Protein AF-0000000082791367 (afdb_homodimer)

Structure (mmCIF, N/CA/C/O backbone):
data_AF-0000000082791367-model_v1
#
loop_
_entity.id
_entity.type
_entity.pdbx_description
1 polymer 'BH3-interacting domain death agonist'
#
loop_
_atom_site.group_PDB
_atom_site.id
_atom_site.type_symbol
_atom_site.label_atom_id
_atom_site.label_alt_id
_atom_site.label_comp_id
_atom_site.label_asym_id
_atom_site.label_entity_id
_atom_site.label_seq_id
_atom_site.pdbx_PDB_ins_code
_atom_site.Cartn_x
_atom_site.Cartn_y
_atom_site.Cartn_z
_atom_site.occupancy
_atom_site.B_iso_or_equiv
_atom_site.auth_seq_id
_atom_site.auth_comp_id
_atom_site.auth_asym_id
_atom_site.auth_atom_id
_atom_site.pdbx_PDB_model_num
ATOM 1 N N . MET A 1 1 ? -20.156 -16.203 9.695 1 32.59 1 MET A N 1
ATOM 2 C CA . MET A 1 1 ? -19.516 -17.484 9.406 1 32.59 1 MET A CA 1
ATOM 3 C C . MET A 1 1 ? -18.672 -17.406 8.148 1 32.59 1 MET A C 1
ATOM 5 O O . MET A 1 1 ? -17.625 -18.062 8.055 1 32.59 1 MET A O 1
ATOM 9 N N . GLU A 1 2 ? -19.047 -16.625 6.973 1 45 2 GLU A N 1
ATOM 10 C CA . GLU A 1 2 ? -18.406 -16.484 5.668 1 45 2 GLU A CA 1
ATOM 11 C C . GLU A 1 2 ? -17.125 -15.664 5.77 1 45 2 GLU A C 1
ATOM 13 O O . GLU A 1 2 ? -16.125 -15.984 5.129 1 45 2 GLU A O 1
ATOM 18 N N . ALA A 1 3 ? -17.109 -14.742 6.629 1 48.09 3 ALA A N 1
ATOM 19 C CA . ALA A 1 3 ? -15.961 -13.867 6.84 1 48.09 3 ALA A CA 1
ATOM 20 C C . ALA A 1 3 ? -14.797 -14.633 7.473 1 48.09 3 ALA A C 1
ATOM 22 O O . ALA A 1 3 ? -13.633 -14.406 7.129 1 48.09 3 ALA A O 1
ATOM 23 N N . SER A 1 4 ? -15.125 -15.5 8.406 1 52.09 4 SER A N 1
ATOM 24 C CA . SER A 1 4 ? -14.125 -16.328 9.086 1 52.09 4 SER A CA 1
ATOM 25 C C . SER A 1 4 ? -13.438 -17.266 8.109 1 52.09 4 SER A C 1
ATOM 27 O O . SER A 1 4 ? -12.219 -17.453 8.172 1 52.09 4 SER A O 1
ATOM 29 N N . GLY A 1 5 ? -14.227 -17.766 7.16 1 59.09 5 GLY A N 1
ATOM 30 C CA . GLY A 1 5 ? -13.68 -18.656 6.141 1 59.09 5 GLY A CA 1
ATOM 31 C C . GLY A 1 5 ? -12.711 -17.953 5.203 1 59.09 5 GLY A C 1
ATOM 32 O O . GLY A 1 5 ? -11.664 -18.516 4.855 1 59.09 5 GLY A O 1
ATOM 33 N N . ASN A 1 6 ? -13.023 -16.781 5.004 1 73.88 6 ASN A N 1
ATOM 34 C CA . ASN A 1 6 ? -12.203 -15.992 4.09 1 73.88 6 ASN A CA 1
ATOM 35 C C . ASN A 1 6 ? -10.867 -15.617 4.723 1 73.88 6 ASN A C 1
ATOM 37 O O . ASN A 1 6 ? -9.828 -15.656 4.059 1 73.88 6 ASN A O 1
ATOM 41 N N . ALA A 1 7 ? -10.898 -15.398 6.02 1 72.81 7 ALA A N 1
ATOM 42 C CA . ALA A 1 7 ? -9.656 -15.055 6.707 1 72.81 7 ALA A CA 1
ATOM 43 C C . ALA A 1 7 ? -8.727 -16.266 6.797 1 72.81 7 ALA A C 1
ATOM 45 O O . ALA A 1 7 ? -7.512 -16.141 6.609 1 72.81 7 ALA A O 1
ATOM 46 N N . ALA A 1 8 ? -9.305 -17.406 7.066 1 75.56 8 ALA A N 1
ATOM 47 C CA . ALA A 1 8 ? -8.508 -18.625 7.141 1 75.56 8 ALA A CA 1
ATOM 48 C C . ALA A 1 8 ? -7.93 -18.984 5.777 1 75.56 8 ALA A C 1
ATOM 50 O O . ALA A 1 8 ? -6.77 -19.391 5.676 1 75.56 8 ALA A O 1
ATOM 51 N N . SER A 1 9 ? -8.742 -18.844 4.742 1 83.62 9 SER A N 1
ATOM 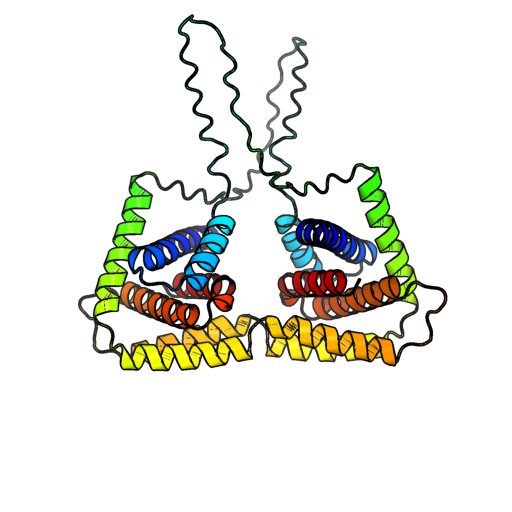52 C CA . SER A 1 9 ? -8.281 -19.109 3.383 1 83.62 9 SER A CA 1
ATOM 53 C C . SER A 1 9 ? -7.188 -18.141 2.965 1 83.62 9 SER A C 1
ATOM 55 O O . SER A 1 9 ? -6.211 -18.531 2.322 1 83.62 9 SER A O 1
ATOM 57 N N . ARG A 1 10 ? -7.34 -16.922 3.402 1 84.75 10 ARG A N 1
ATOM 58 C CA . ARG A 1 10 ? -6.34 -15.906 3.09 1 84.75 10 ARG A CA 1
ATOM 59 C C . ARG A 1 10 ? -5.004 -16.234 3.748 1 84.75 10 ARG A C 1
ATOM 61 O O . ARG A 1 10 ? -3.949 -16.109 3.123 1 84.75 10 ARG A O 1
ATOM 68 N N . GLN A 1 11 ? -5.121 -16.625 4.953 1 81.5 11 GLN A N 1
ATOM 69 C CA . GLN A 1 11 ? -3.904 -16.984 5.68 1 81.5 11 GLN A CA 1
ATOM 70 C C . GLN A 1 11 ? -3.211 -18.188 5.039 1 81.5 11 GLN A C 1
ATOM 72 O O . GLN A 1 11 ? -1.995 -18.172 4.836 1 81.5 11 GLN A O 1
ATOM 77 N N . LYS A 1 12 ? -3.977 -19.188 4.793 1 85.44 12 LYS A N 1
ATOM 78 C CA . LYS A 1 12 ? -3.422 -20.375 4.16 1 85.44 12 LYS A CA 1
ATOM 79 C C . LYS A 1 12 ? -2.783 -20.031 2.816 1 85.44 12 LYS A C 1
ATOM 81 O O . LYS A 1 12 ? -1.674 -20.484 2.52 1 85.44 12 LYS A O 1
ATOM 86 N N . ASN A 1 13 ? -3.463 -19.25 2.025 1 90.31 13 ASN A N 1
ATOM 87 C CA . ASN A 1 13 ? -2.945 -18.875 0.714 1 90.31 13 ASN A CA 1
ATOM 88 C C . ASN A 1 13 ? -1.683 -18.031 0.834 1 90.31 13 ASN A C 1
ATOM 90 O O . ASN A 1 13 ? -0.8 -18.094 -0.022 1 90.31 13 ASN A O 1
ATOM 94 N N . SER A 1 14 ? -1.571 -17.234 1.856 1 89.5 14 SER A N 1
ATOM 95 C CA . SER A 1 14 ? -0.349 -16.484 2.111 1 89.5 14 SER A CA 1
ATOM 96 C C . SER A 1 14 ? 0.841 -17.406 2.322 1 89.5 14 SER A C 1
ATOM 98 O O . SER A 1 14 ? 1.914 -17.188 1.756 1 89.5 14 SER A O 1
ATOM 100 N N . LEU A 1 15 ? 0.574 -18.438 3.076 1 87.69 15 LEU A N 1
ATOM 101 C CA . LEU A 1 15 ? 1.633 -19.391 3.365 1 87.69 15 LEU A CA 1
ATOM 102 C C . LEU A 1 15 ? 2.006 -20.188 2.117 1 87.69 15 LEU A C 1
ATOM 104 O O . LEU A 1 15 ? 3.182 -20.484 1.891 1 87.69 15 LEU A O 1
ATOM 108 N N . ILE A 1 16 ? 1.076 -20.578 1.366 1 92.62 16 ILE A N 1
ATOM 109 C CA . ILE A 1 16 ? 1.32 -21.312 0.133 1 92.62 16 ILE A CA 1
ATOM 110 C C . ILE A 1 16 ? 2.18 -20.469 -0.811 1 92.62 16 ILE A C 1
ATOM 112 O O . ILE A 1 16 ? 3.158 -20.969 -1.374 1 92.62 16 ILE A O 1
ATOM 116 N N . LEU A 1 17 ? 1.812 -19.219 -0.948 1 94.62 17 LEU A N 1
ATOM 117 C CA . LEU A 1 17 ? 2.574 -18.328 -1.825 1 94.62 17 LEU A CA 1
ATOM 118 C C . LEU A 1 17 ? 4.008 -18.172 -1.324 1 94.62 17 LEU A C 1
ATOM 120 O O . LEU A 1 17 ? 4.953 -18.234 -2.109 1 94.62 17 LEU A O 1
ATOM 124 N N . LEU A 1 18 ? 4.176 -17.969 -0.035 1 90.44 18 LEU A N 1
ATOM 125 C CA . LEU A 1 18 ? 5.516 -17.859 0.533 1 90.44 18 LEU A CA 1
ATOM 126 C C . LEU A 1 18 ? 6.328 -19.125 0.262 1 90.44 18 LEU A C 1
ATOM 128 O O . LEU A 1 18 ? 7.484 -19.047 -0.159 1 90.44 18 LEU A O 1
ATOM 132 N N . SER A 1 19 ? 5.723 -20.281 0.542 1 89.19 19 SER A N 1
ATOM 133 C CA . SER A 1 19 ? 6.391 -21.547 0.293 1 89.19 19 SER A CA 1
ATOM 134 C C . SER A 1 19 ? 6.738 -21.703 -1.184 1 89.19 19 SER A C 1
ATOM 136 O O . SER A 1 19 ? 7.797 -22.234 -1.522 1 89.19 19 SER A O 1
ATOM 138 N N . PHE A 1 20 ? 5.848 -21.297 -2.074 1 93.44 20 PHE A N 1
ATOM 139 C CA . PHE A 1 20 ? 6.066 -21.328 -3.516 1 93.44 20 PHE A CA 1
ATOM 140 C C . PHE A 1 20 ? 7.324 -20.562 -3.889 1 93.44 20 PHE A C 1
ATOM 142 O O . PHE A 1 20 ? 8.172 -21.062 -4.637 1 93.44 20 PHE A O 1
ATOM 149 N N . PHE A 1 21 ? 7.453 -19.297 -3.332 1 92.38 21 PHE A N 1
ATOM 150 C CA . PHE A 1 21 ? 8.625 -18.484 -3.578 1 92.38 21 PHE A CA 1
ATOM 151 C C . PHE A 1 21 ? 9.891 -19.156 -3.057 1 92.38 21 PHE A C 1
ATOM 153 O O . PHE A 1 21 ? 10.906 -19.219 -3.754 1 92.38 21 PHE A O 1
ATOM 160 N N . GLU A 1 22 ? 9.805 -19.688 -1.934 1 87.75 22 GLU A N 1
ATOM 161 C CA . GLU A 1 22 ? 10.969 -20.281 -1.27 1 87.75 22 GLU A CA 1
ATOM 162 C C . GLU A 1 22 ? 11.445 -21.531 -1.995 1 87.75 22 GLU A C 1
ATOM 164 O O . GLU A 1 22 ? 12.648 -21.75 -2.131 1 87.75 22 GLU A O 1
ATOM 169 N N . GLN A 1 23 ? 10.492 -22.312 -2.467 1 90.44 23 GLN A N 1
ATOM 170 C CA . GLN A 1 23 ? 10.836 -23.578 -3.09 1 90.44 23 GLN A CA 1
ATOM 171 C C . GLN A 1 23 ? 11.336 -23.375 -4.516 1 90.44 23 GLN A C 1
ATOM 173 O O . GLN A 1 23 ? 12.133 -24.188 -5.02 1 90.44 23 GLN A O 1
ATOM 178 N N . GLN A 1 24 ? 10.773 -22.422 -5.262 1 88.44 24 GLN A N 1
ATOM 179 C CA . GLN A 1 24 ? 11.227 -22.172 -6.629 1 88.44 24 GLN A CA 1
ATOM 180 C C . GLN A 1 24 ? 12.648 -21.609 -6.648 1 88.44 24 GLN A C 1
ATOM 182 O O . GLN A 1 24 ? 13.383 -21.828 -7.617 1 88.44 24 GLN A O 1
ATOM 187 N N . GLY A 1 25 ? 13.094 -21.078 -5.648 1 77 25 GLY A N 1
ATOM 188 C CA . GLY A 1 25 ? 14.453 -20.578 -5.555 1 77 25 GLY A CA 1
ATOM 189 C C . GLY A 1 25 ? 14.797 -19.594 -6.656 1 77 25 GLY A C 1
ATOM 190 O O . GLY A 1 25 ? 13.922 -18.906 -7.184 1 77 25 GLY A O 1
ATOM 191 N N . ASN A 1 26 ? 16.109 -19.359 -6.922 1 71.56 26 ASN A N 1
ATOM 192 C CA . ASN A 1 26 ? 16.734 -18.531 -7.945 1 71.56 26 ASN A CA 1
ATOM 193 C C . ASN A 1 26 ? 16.266 -17.094 -7.871 1 71.56 26 ASN A C 1
ATOM 195 O O . ASN A 1 26 ? 16.062 -16.438 -8.906 1 71.56 26 ASN A O 1
ATOM 199 N N . GLN A 1 27 ? 16.031 -16.625 -6.75 1 76.75 27 GLN A N 1
ATOM 200 C CA . GLN A 1 27 ? 15.656 -15.227 -6.59 1 76.75 27 GLN A CA 1
ATOM 201 C C . GLN A 1 27 ? 16.891 -14.336 -6.434 1 76.75 27 GLN A C 1
ATOM 203 O O . GLN A 1 27 ? 17.922 -14.781 -5.934 1 76.75 27 GLN A O 1
ATOM 208 N N . ASN A 1 28 ? 16.859 -13.266 -7.09 1 81.06 28 ASN A N 1
ATOM 209 C CA . ASN A 1 28 ? 17.953 -12.32 -6.875 1 81.06 28 ASN A CA 1
ATOM 210 C C . ASN A 1 28 ? 17.984 -11.82 -5.434 1 81.06 28 ASN A C 1
ATOM 212 O O . ASN A 1 28 ? 17.031 -12.016 -4.684 1 81.06 28 ASN A O 1
ATOM 216 N N . ASP A 1 29 ? 19.141 -11.305 -5.117 1 85.06 29 ASP A N 1
ATOM 217 C CA . ASP A 1 29 ? 19.391 -10.914 -3.732 1 85.06 29 ASP A CA 1
ATOM 218 C C . ASP A 1 29 ? 18.359 -9.898 -3.242 1 85.06 29 ASP A C 1
ATOM 220 O O . ASP A 1 29 ? 17.938 -9.961 -2.09 1 85.06 29 ASP A O 1
ATOM 224 N N . LYS A 1 30 ? 18.062 -9.086 -4.066 1 80.75 30 LYS A N 1
ATOM 225 C CA . LYS A 1 30 ? 17.125 -8.047 -3.664 1 80.75 30 LYS A CA 1
ATOM 226 C C . LYS A 1 30 ? 15.75 -8.633 -3.352 1 80.75 30 LYS A C 1
ATOM 228 O O . LYS A 1 30 ? 15.102 -8.234 -2.379 1 80.75 30 LYS A O 1
ATOM 233 N N . LEU A 1 31 ? 15.32 -9.531 -4.176 1 87.38 31 LEU A N 1
ATOM 234 C CA . LEU A 1 31 ? 14.039 -10.188 -3.924 1 87.38 31 LEU A CA 1
ATOM 235 C C . LEU A 1 31 ? 14.094 -11.016 -2.645 1 87.38 31 LEU A C 1
ATOM 237 O O . LEU A 1 31 ? 13.133 -11.047 -1.879 1 87.38 31 LEU A O 1
ATOM 241 N N . LYS A 1 32 ? 15.242 -11.625 -2.406 1 87.62 32 LYS A N 1
ATOM 242 C CA . LYS A 1 32 ? 15.422 -12.391 -1.18 1 87.62 32 LYS A CA 1
ATOM 243 C C . LYS A 1 32 ? 15.273 -11.508 0.053 1 87.62 32 LYS A C 1
ATOM 245 O O . LYS A 1 32 ? 14.672 -11.914 1.047 1 87.62 32 LYS A O 1
ATOM 250 N N . ASP A 1 33 ? 15.859 -10.336 -0.075 1 84.62 33 ASP A N 1
ATOM 251 C CA . ASP A 1 33 ? 15.758 -9.383 1.025 1 84.62 33 ASP A CA 1
ATOM 252 C C . ASP A 1 33 ? 14.305 -8.984 1.274 1 84.62 33 ASP A C 1
ATOM 254 O O . ASP A 1 33 ? 13.859 -8.922 2.422 1 84.62 33 ASP A O 1
ATOM 258 N N . GLU A 1 34 ? 13.641 -8.727 0.152 1 79.75 34 GLU A N 1
ATOM 259 C CA . GLU A 1 34 ? 12.234 -8.336 0.276 1 79.75 34 GLU A CA 1
ATOM 260 C C . GLU A 1 34 ? 11.398 -9.469 0.854 1 79.75 34 GLU A C 1
ATOM 262 O O . GLU A 1 34 ? 10.484 -9.234 1.645 1 79.75 34 GLU A O 1
ATOM 267 N N . LEU A 1 35 ? 11.711 -10.68 0.49 1 85.19 35 LEU A N 1
ATOM 268 C CA . LEU A 1 35 ? 11 -11.852 0.992 1 85.19 35 LEU A CA 1
ATOM 269 C C . LEU A 1 35 ? 11.242 -12.031 2.486 1 85.19 35 LEU A C 1
ATOM 271 O O . LEU A 1 35 ? 10.328 -12.414 3.225 1 85.19 35 LEU A O 1
ATOM 275 N N . ARG A 1 36 ? 12.453 -11.766 2.916 1 82.25 36 ARG A N 1
ATOM 276 C CA . ARG A 1 36 ? 12.773 -11.828 4.34 1 82.25 36 ARG A CA 1
ATOM 277 C C . ARG A 1 36 ? 11.961 -10.805 5.129 1 82.25 36 ARG A C 1
ATOM 279 O O . ARG A 1 36 ? 11.438 -11.117 6.199 1 82.25 36 ARG A O 1
ATOM 286 N N . GLN A 1 37 ? 11.93 -9.625 4.527 1 76.75 37 GLN A N 1
ATOM 287 C CA . GLN A 1 37 ? 11.141 -8.586 5.18 1 76.75 37 GLN A CA 1
ATOM 288 C C . GLN A 1 37 ? 9.664 -8.984 5.262 1 76.75 37 GLN A C 1
ATOM 290 O O . GLN A 1 37 ? 9.023 -8.797 6.301 1 76.75 37 GLN A O 1
ATOM 295 N N . LEU A 1 38 ? 9.172 -9.508 4.195 1 77.56 38 LEU A N 1
ATOM 296 C CA . LEU A 1 38 ? 7.789 -9.961 4.145 1 77.56 38 LEU A CA 1
ATOM 297 C C . LEU A 1 38 ? 7.543 -11.07 5.16 1 77.56 38 LEU A C 1
ATOM 299 O O . LEU A 1 38 ? 6.531 -11.055 5.867 1 77.56 38 LEU A O 1
ATOM 303 N N . ASN A 1 39 ? 8.508 -12.008 5.246 1 76.5 39 ASN A N 1
ATOM 304 C CA . ASN A 1 39 ? 8.406 -13.102 6.207 1 76.5 39 ASN A CA 1
ATOM 305 C C . ASN A 1 39 ? 8.367 -12.586 7.641 1 76.5 39 ASN A C 1
ATOM 307 O O . ASN A 1 39 ? 7.629 -13.117 8.477 1 76.5 39 ASN A O 1
ATOM 311 N N . ASN A 1 40 ? 9.102 -11.508 7.926 1 70.31 40 ASN A N 1
ATOM 312 C CA . ASN A 1 40 ? 9.125 -10.898 9.25 1 70.31 40 ASN A CA 1
ATOM 313 C C . ASN A 1 40 ? 7.793 -10.227 9.586 1 70.31 40 ASN A C 1
ATOM 315 O O . ASN A 1 40 ? 7.355 -10.25 10.734 1 70.31 40 ASN A O 1
ATOM 319 N N . GLU A 1 41 ? 7.297 -9.742 8.578 1 63.06 41 GLU A N 1
ATOM 320 C CA . GLU A 1 41 ? 6.023 -9.055 8.758 1 63.06 41 GLU A CA 1
ATOM 321 C C . GLU A 1 41 ? 4.883 -10.047 8.969 1 63.06 41 GLU A C 1
ATOM 323 O O . GLU A 1 41 ? 3.896 -9.727 9.641 1 63.06 41 GLU A O 1
ATOM 328 N N . LEU A 1 42 ? 5.008 -11.242 8.352 1 62.72 42 LEU A N 1
ATOM 329 C CA . LEU A 1 42 ? 3.951 -12.242 8.422 1 62.72 42 LEU A CA 1
ATOM 330 C C . LEU A 1 42 ? 4.09 -13.094 9.68 1 62.72 42 LEU A C 1
ATOM 332 O O . LEU A 1 42 ? 3.158 -13.805 10.062 1 62.72 42 LEU A O 1
ATOM 336 N N . LYS A 1 43 ? 5.336 -13.273 10.328 1 57.28 43 LYS A N 1
ATOM 337 C CA . LYS A 1 43 ? 5.59 -14.039 11.547 1 57.28 43 LYS A CA 1
ATOM 338 C C . LYS A 1 43 ? 4.805 -13.469 12.727 1 57.28 43 LYS A C 1
ATOM 340 O O . LYS A 1 43 ? 4.887 -12.273 13.016 1 57.28 43 LYS A O 1
ATOM 345 N N . PRO A 1 44 ? 3.697 -14.055 13.031 1 45.72 44 PRO A N 1
ATOM 346 C CA . PRO A 1 44 ? 3.162 -13.602 14.32 1 45.72 44 PRO A CA 1
ATOM 347 C C . PRO A 1 44 ? 4.25 -13.398 15.375 1 45.72 44 PRO A C 1
ATOM 349 O O . PRO A 1 44 ? 5.34 -13.961 15.258 1 45.72 44 PRO A O 1
ATOM 352 N N . PHE A 1 45 ? 3.971 -12.625 16.469 1 37.25 45 PHE A N 1
ATOM 353 C CA . PHE A 1 45 ? 4.676 -12.492 17.734 1 37.25 45 PHE A CA 1
ATOM 354 C C . PHE A 1 45 ? 5.016 -13.859 18.312 1 37.25 45 PHE A C 1
ATOM 356 O O . PHE A 1 45 ? 4.219 -14.438 19.047 1 37.25 45 PHE A O 1
ATOM 363 N N . ARG A 1 46 ? 5.383 -14.852 17.578 1 35.34 46 ARG A N 1
ATOM 364 C CA . ARG A 1 46 ? 5.734 -16.172 18.078 1 35.34 46 ARG A CA 1
ATOM 365 C C . ARG A 1 46 ? 6.664 -16.078 19.297 1 35.34 46 ARG A C 1
ATOM 367 O O . ARG A 1 46 ? 6.539 -16.844 20.25 1 35.34 46 ARG A O 1
ATOM 374 N N . ASP A 1 47 ? 7.785 -15.344 19.109 1 36.72 47 ASP A N 1
ATOM 375 C CA . ASP A 1 47 ? 8.867 -15.594 20.047 1 36.72 47 ASP A CA 1
ATOM 376 C C . ASP A 1 47 ? 8.422 -15.32 21.484 1 36.72 47 ASP A C 1
ATOM 378 O O . ASP A 1 47 ? 9.242 -15.344 22.406 1 36.72 47 ASP A O 1
ATOM 382 N N . ILE A 1 48 ? 7.207 -14.797 21.672 1 33.25 48 ILE A N 1
ATOM 383 C CA . ILE A 1 48 ? 7.125 -14.57 23.109 1 33.25 48 ILE A CA 1
ATOM 384 C C . ILE A 1 48 ? 7.039 -15.914 23.844 1 33.25 48 ILE A C 1
ATOM 386 O O . ILE A 1 48 ? 7.57 -16.062 24.938 1 33.25 48 ILE A O 1
ATOM 390 N N . ASN A 1 49 ? 6.203 -16.891 23.281 1 33.25 49 ASN A N 1
ATOM 391 C CA . ASN A 1 49 ? 5.902 -17.922 24.25 1 33.25 49 ASN A CA 1
ATOM 392 C C . ASN A 1 49 ? 7.023 -18.953 24.344 1 33.25 49 ASN A C 1
ATOM 394 O O . ASN A 1 49 ? 6.902 -19.953 25.047 1 33.25 49 ASN A O 1
ATOM 398 N N . ASP A 1 50 ? 7.844 -19.141 23.312 1 33.53 50 ASP A N 1
ATOM 399 C CA . ASP A 1 50 ? 8.672 -20.312 23.562 1 33.53 50 ASP A CA 1
ATOM 400 C C . ASP A 1 50 ? 9.531 -20.109 24.812 1 33.53 50 ASP A C 1
ATOM 402 O O . ASP A 1 50 ? 10.75 -19.953 24.703 1 33.53 50 ASP A O 1
ATOM 406 N N . TYR A 1 51 ? 9.133 -19.203 25.766 1 32.5 51 TYR A N 1
ATOM 407 C CA . TYR A 1 51 ? 9.812 -19.438 27.031 1 32.5 51 TYR A CA 1
ATOM 408 C C . TYR A 1 51 ? 9.648 -20.891 27.484 1 32.5 51 TYR A C 1
ATOM 410 O O . TYR A 1 51 ? 8.531 -21.328 27.75 1 32.5 51 TYR A O 1
ATOM 418 N N . ASP A 1 52 ? 10.25 -21.812 26.797 1 31.05 52 ASP A N 1
ATOM 419 C CA . ASP A 1 52 ? 10.469 -23.125 27.391 1 31.05 52 ASP A CA 1
ATOM 420 C C . ASP A 1 52 ? 10.789 -23.016 28.875 1 31.05 52 ASP A C 1
ATOM 422 O O . ASP A 1 52 ? 11.734 -22.328 29.266 1 31.05 52 ASP A O 1
ATOM 426 N N . SER A 1 53 ? 9.883 -23.078 29.734 1 32.34 53 SER A N 1
ATOM 427 C CA . SER A 1 53 ? 9.906 -23.344 31.156 1 32.34 53 SER A CA 1
ATOM 428 C C . SER A 1 53 ? 10.758 -24.562 31.484 1 32.34 53 SER A C 1
ATOM 430 O O . SER A 1 53 ? 10.68 -25.109 32.594 1 32.34 53 SER A O 1
ATOM 432 N N . ASP A 1 54 ? 11.695 -25.078 30.641 1 31.17 54 ASP A N 1
ATOM 433 C CA . ASP A 1 54 ? 12.406 -26.203 31.234 1 31.17 54 ASP A CA 1
ATOM 434 C C . ASP A 1 54 ? 13.125 -25.781 32.531 1 31.17 54 ASP A C 1
ATOM 436 O O . ASP A 1 54 ? 14.211 -25.203 32.469 1 31.17 54 ASP A O 1
ATOM 440 N N . ILE A 1 55 ? 12.461 -25.547 33.625 1 30.69 55 ILE A N 1
ATOM 441 C CA . ILE A 1 55 ? 12.984 -25.438 34.969 1 30.69 55 ILE A CA 1
ATOM 442 C C . ILE A 1 55 ? 13.664 -26.75 35.375 1 30.69 55 ILE A C 1
ATOM 444 O O . ILE A 1 55 ? 12.984 -27.734 35.656 1 30.69 55 ILE A O 1
ATOM 448 N N . GLN A 1 56 ? 14.562 -27.438 34.625 1 27.77 56 GLN A N 1
ATOM 449 C CA . GLN A 1 56 ? 15.266 -28.531 35.281 1 27.77 56 GLN A CA 1
ATOM 450 C C . GLN A 1 56 ? 16.047 -28.031 36.5 1 27.77 56 GLN A C 1
ATOM 452 O O . GLN A 1 56 ? 16.703 -26.984 36.4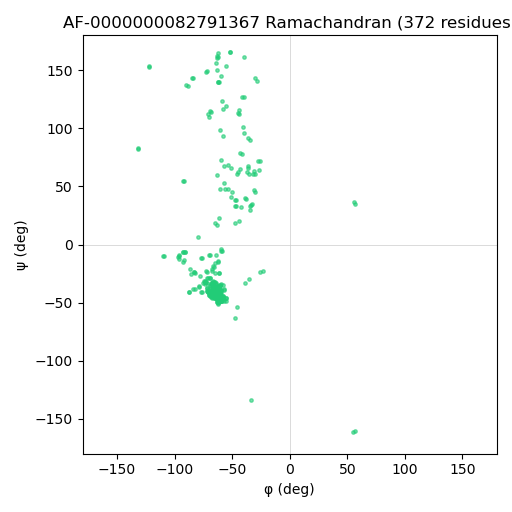38 1 27.77 56 GLN A O 1
ATOM 457 N N . THR A 1 57 ? 15.867 -28.531 37.719 1 28.64 57 THR A N 1
ATOM 458 C CA . THR A 1 57 ? 16.312 -28.359 39.094 1 28.64 57 THR A CA 1
ATOM 459 C C . THR A 1 57 ? 17.797 -28.688 39.219 1 28.64 57 THR A C 1
ATOM 461 O O . THR A 1 57 ? 18.344 -28.625 40.312 1 28.64 57 THR A O 1
ATOM 464 N N . ASP A 1 58 ? 18.406 -29.5 38.344 1 29.81 58 ASP A N 1
ATOM 465 C CA . ASP A 1 58 ? 19.641 -29.938 39 1 29.81 58 ASP A CA 1
ATOM 466 C C . ASP A 1 58 ? 20.562 -28.75 39.281 1 29.81 58 ASP A C 1
ATOM 468 O O . ASP A 1 58 ? 20.422 -27.688 38.688 1 29.81 58 ASP A O 1
ATOM 472 N N . GLY A 1 59 ? 21.703 -28.969 40.25 1 29.61 59 GLY A N 1
ATOM 473 C CA . GLY A 1 59 ? 22.641 -28.188 41.031 1 29.61 59 GLY A CA 1
ATOM 474 C C . GLY A 1 59 ? 23.562 -27.328 40.188 1 29.61 59 GLY A C 1
ATOM 475 O O . GLY A 1 59 ? 24.328 -26.531 40.719 1 29.61 59 GLY A O 1
ATOM 476 N N . HIS A 1 60 ? 24.219 -28.031 39.156 1 30.08 60 HIS A N 1
ATOM 477 C CA . HIS A 1 60 ? 25.5 -27.422 38.906 1 30.08 60 HIS A CA 1
ATOM 478 C C . HIS A 1 60 ? 25.344 -25.984 38.406 1 30.08 60 HIS A C 1
ATOM 480 O O . HIS A 1 60 ? 24.359 -25.656 37.75 1 30.08 60 HIS A O 1
ATOM 486 N N . PRO A 1 61 ? 26.438 -25.141 38.781 1 29.59 61 PRO A N 1
ATOM 487 C CA . PRO A 1 61 ? 26.453 -23.688 38.625 1 29.59 61 PRO A CA 1
ATOM 488 C C . PRO A 1 61 ? 26.25 -23.219 37.188 1 29.59 61 PRO A C 1
ATOM 490 O O . PRO A 1 61 ? 26.812 -23.812 36.281 1 29.59 61 PRO A O 1
ATOM 493 N N . CYS A 1 62 ? 24.984 -22.953 36.875 1 26.55 62 CYS A N 1
ATOM 494 C CA . CYS A 1 62 ? 24.422 -22.5 35.625 1 26.55 62 CYS A CA 1
ATOM 495 C C . CYS A 1 62 ? 25.281 -21.391 35 1 26.55 62 CYS A C 1
ATOM 497 O O . CYS A 1 62 ? 25.328 -20.281 35.531 1 26.55 62 CYS A O 1
ATOM 499 N N . SER A 1 63 ? 26.531 -21.922 34.656 1 26.12 63 SER A N 1
ATOM 500 C CA . SER A 1 63 ? 27.375 -20.891 34.062 1 26.12 63 SER A CA 1
ATOM 501 C C . SER A 1 63 ? 26.609 -20.062 33.062 1 26.12 63 SER A C 1
ATOM 503 O O . SER A 1 63 ? 25.766 -20.578 32.312 1 26.12 63 SER A O 1
ATOM 505 N N . THR A 1 64 ? 26.5 -18.859 33.406 1 24.62 64 THR A N 1
ATOM 506 C CA . THR A 1 64 ? 25.891 -17.672 32.781 1 24.62 64 THR A CA 1
ATOM 507 C C . THR A 1 64 ? 26.406 -17.453 31.375 1 24.62 64 THR A C 1
ATOM 509 O O . THR A 1 64 ? 27.547 -17.047 31.172 1 24.62 64 THR A O 1
ATOM 512 N N . SER A 1 65 ? 26.391 -18.609 30.594 1 24.55 65 SER A N 1
ATOM 513 C CA . SER A 1 65 ? 26.906 -18.359 29.234 1 24.55 65 SER A CA 1
ATOM 514 C C . SER A 1 65 ? 26.422 -17.031 28.703 1 24.55 65 SER A C 1
ATOM 516 O O . SER A 1 65 ? 25.297 -16.594 28.984 1 24.55 65 SER A O 1
ATOM 518 N N . ASN A 1 66 ? 27.406 -16.328 28.297 1 21.39 66 ASN A N 1
ATOM 519 C CA . ASN A 1 66 ? 27.516 -15.039 27.625 1 21.39 66 ASN A CA 1
ATOM 520 C C . ASN A 1 66 ? 26.609 -14.969 26.391 1 21.39 66 ASN A C 1
ATOM 522 O O . ASN A 1 66 ? 26.953 -15.492 25.328 1 21.39 66 ASN A O 1
ATOM 526 N N . ARG A 1 67 ? 25.375 -15.43 26.562 1 25.22 67 ARG A N 1
ATOM 527 C CA . ARG A 1 67 ? 24.375 -15.18 25.547 1 25.22 67 ARG A CA 1
ATOM 528 C C . ARG A 1 67 ? 24.547 -13.789 24.922 1 25.22 67 ARG A C 1
ATOM 530 O O . ARG A 1 67 ? 24.266 -12.781 25.578 1 25.22 67 ARG A O 1
ATOM 537 N N . LEU A 1 68 ? 25.641 -13.672 24.25 1 23.53 68 LEU A N 1
ATOM 538 C CA . LEU A 1 68 ? 25.797 -12.453 23.469 1 23.53 68 LEU A CA 1
ATOM 539 C C . LEU A 1 68 ? 24.5 -12.102 22.734 1 23.53 68 LEU A C 1
ATOM 541 O O . LEU A 1 68 ? 24 -12.891 21.938 1 23.53 68 LEU A O 1
ATOM 545 N N . TYR A 1 69 ? 23.625 -11.539 23.5 1 24.28 69 TYR A N 1
ATOM 546 C CA . TYR A 1 69 ? 22.406 -10.805 23.141 1 24.28 69 TYR A CA 1
ATOM 547 C C . TYR A 1 69 ? 22.641 -9.945 21.906 1 24.28 69 TYR A C 1
ATOM 549 O O . TYR A 1 69 ? 23.219 -8.859 22 1 24.28 69 TYR A O 1
ATOM 557 N N . THR A 1 70 ? 23.344 -10.453 20.969 1 25.19 70 THR A N 1
ATOM 558 C CA . THR A 1 70 ? 23.281 -9.469 19.891 1 25.19 70 THR A CA 1
ATOM 559 C C . THR A 1 70 ? 21.859 -8.969 19.672 1 25.19 70 THR A C 1
ATOM 561 O O . THR A 1 70 ? 21.016 -9.711 19.172 1 25.19 70 THR A O 1
ATOM 564 N N . GLY A 1 71 ? 21.281 -8.383 20.656 1 27.09 71 GLY A N 1
ATOM 565 C CA . GLY A 1 71 ? 20.094 -7.582 20.859 1 27.09 71 GLY A CA 1
ATOM 566 C C . GLY A 1 71 ? 19.75 -6.695 19.672 1 27.09 71 GLY A C 1
ATOM 567 O O . GLY A 1 71 ? 20.297 -5.598 19.547 1 27.09 71 GLY A O 1
ATOM 568 N N . GLU A 1 72 ? 20 -7.121 18.531 1 27.12 72 GLU A N 1
ATOM 569 C CA . GLU A 1 72 ? 19.484 -6.141 17.578 1 27.12 72 GLU A CA 1
ATOM 570 C C . GLU A 1 72 ? 18.141 -5.57 18.031 1 27.12 72 GLU A C 1
ATOM 572 O O . GLU A 1 72 ? 17.25 -6.32 18.406 1 27.12 72 GLU A O 1
ATOM 577 N N . LEU A 1 73 ? 18.172 -4.43 18.672 1 26.31 73 LEU A N 1
ATOM 578 C CA . LEU A 1 73 ? 17.172 -3.465 19.109 1 26.31 73 LEU A CA 1
ATOM 579 C C . LEU A 1 73 ? 15.969 -3.453 18.172 1 26.31 73 LEU A C 1
ATOM 581 O O . LEU A 1 73 ? 16.062 -2.936 17.047 1 26.31 73 LEU A O 1
ATOM 585 N N . GLU A 1 74 ? 15.5 -4.527 17.812 1 29.14 74 GLU A N 1
ATOM 586 C CA . GLU A 1 74 ? 14.117 -4.379 17.375 1 29.14 74 GLU A CA 1
ATOM 587 C C . GLU A 1 74 ? 13.375 -3.338 18.203 1 29.14 74 GLU A C 1
ATOM 589 O O . GLU A 1 74 ? 13.07 -3.578 19.375 1 29.14 74 GLU A O 1
ATOM 594 N N . HIS A 1 75 ? 13.891 -2.125 18.141 1 28.94 75 HIS A N 1
ATOM 595 C CA . HIS A 1 75 ? 13.219 -0.973 18.734 1 28.94 75 HIS A CA 1
ATOM 596 C C . HIS A 1 75 ? 11.703 -1.138 18.719 1 28.94 75 HIS A C 1
ATOM 598 O O . HIS A 1 75 ? 11.094 -1.113 17.641 1 28.94 75 HIS A O 1
ATOM 604 N N . HIS A 1 76 ? 11.203 -2.07 19.312 1 31.47 76 HIS A N 1
ATOM 605 C CA . HIS A 1 76 ? 9.844 -1.948 19.812 1 31.47 76 HIS A CA 1
ATOM 606 C C . HIS A 1 76 ? 9.492 -0.495 20.109 1 31.47 76 HIS A C 1
ATOM 608 O O . HIS A 1 76 ? 9.984 0.075 21.094 1 31.47 76 HIS A O 1
ATOM 614 N N . ILE A 1 77 ? 9.32 0.296 19.141 1 29.91 77 ILE A N 1
ATOM 615 C CA . ILE A 1 77 ? 8.805 1.63 19.438 1 29.91 77 ILE A CA 1
ATOM 616 C C . ILE A 1 77 ? 7.617 1.528 20.391 1 29.91 77 ILE A C 1
ATOM 618 O O . ILE A 1 77 ? 6.504 1.199 19.969 1 29.91 77 ILE A O 1
ATOM 622 N N . GLU A 1 78 ? 7.484 0.714 21.25 1 35.09 78 GLU A N 1
ATOM 623 C CA . GLU A 1 78 ? 6.637 1.059 22.391 1 35.09 78 GLU A CA 1
ATOM 624 C C . GLU A 1 78 ? 6.691 2.555 22.688 1 35.09 78 GLU A C 1
ATOM 626 O O . GLU A 1 78 ? 7.672 3.049 23.25 1 35.09 78 GLU A O 1
ATOM 631 N N . PHE A 1 79 ? 6.305 3.381 21.797 1 34.09 79 PHE A N 1
ATOM 632 C CA . PHE A 1 79 ? 6.23 4.75 22.297 1 34.09 79 PHE A CA 1
ATOM 633 C C . PHE A 1 79 ? 5.523 4.793 23.641 1 34.09 79 PHE A C 1
ATOM 635 O O . PHE A 1 79 ? 4.293 4.777 23.703 1 34.09 79 PHE A O 1
ATOM 642 N N . ARG A 1 80 ? 5.645 3.977 24.484 1 40.34 80 ARG A N 1
ATOM 643 C CA . ARG A 1 80 ? 5.375 4.227 25.891 1 40.34 80 ARG A CA 1
ATOM 644 C C . ARG A 1 80 ? 5.754 5.652 26.281 1 40.34 80 ARG A C 1
ATOM 646 O O . ARG A 1 80 ? 6.82 5.883 26.844 1 40.34 80 ARG A O 1
ATOM 653 N N . GLY A 1 81 ? 5.555 6.473 25.266 1 47 81 GLY A N 1
ATOM 654 C CA . GLY A 1 81 ? 5.898 7.711 25.953 1 47 81 GLY A CA 1
ATOM 655 C C . GLY A 1 81 ? 5.281 7.816 27.328 1 47 81 GLY A C 1
ATOM 656 O O . GLY A 1 81 ? 4.176 7.32 27.562 1 47 81 GLY A O 1
ATOM 657 N N . ASN A 1 82 ? 6 7.809 28.375 1 60.25 82 ASN A N 1
ATOM 658 C CA . ASN A 1 82 ? 5.504 8.227 29.672 1 60.25 82 ASN A CA 1
ATOM 659 C C . ASN A 1 82 ? 4.418 9.297 29.547 1 60.25 82 ASN A C 1
ATOM 661 O O . ASN A 1 82 ? 4.234 9.875 28.469 1 60.25 82 ASN A O 1
ATOM 665 N N . ASP A 1 83 ? 3.436 9.172 30.469 1 69.81 83 ASP A N 1
ATOM 666 C CA . ASP A 1 83 ? 2.396 10.188 30.547 1 69.81 83 ASP A CA 1
ATOM 667 C C . ASP A 1 83 ? 2.896 11.531 30.016 1 69.81 83 ASP A C 1
ATOM 669 O O . ASP A 1 83 ? 2.152 12.258 29.359 1 69.81 83 ASP A O 1
ATOM 673 N N . HIS A 1 84 ? 4.16 11.641 30.062 1 72.94 84 HIS A N 1
ATOM 674 C CA . HIS A 1 84 ? 4.734 12.914 29.641 1 72.94 84 HIS A CA 1
ATOM 675 C C . HIS A 1 84 ? 4.867 12.977 28.125 1 72.94 84 HIS A C 1
ATOM 677 O O . HIS A 1 84 ? 4.562 14 27.5 1 72.94 84 HIS A O 1
ATOM 683 N N . GLU A 1 85 ? 5.242 11.844 27.516 1 76.44 85 GLU A N 1
ATOM 684 C CA . GLU A 1 85 ? 5.414 11.836 26.062 1 76.44 85 GLU A CA 1
ATOM 685 C C . GLU A 1 85 ? 4.07 11.938 25.344 1 76.44 85 GLU A C 1
ATOM 687 O O . GLU A 1 85 ? 3.947 12.625 24.328 1 76.44 85 GLU A O 1
ATOM 692 N N . ASN A 1 86 ? 3.148 11.258 25.922 1 77.88 86 ASN A N 1
ATOM 693 C CA . ASN A 1 86 ? 1.802 11.32 25.359 1 77.88 86 ASN A CA 1
ATOM 694 C C . ASN A 1 86 ? 1.234 12.734 25.438 1 77.88 86 ASN A C 1
ATOM 696 O O . ASN A 1 86 ? 0.556 13.18 24.5 1 77.88 86 ASN A O 1
ATOM 700 N N . GLU A 1 87 ? 1.53 13.375 26.547 1 85.69 87 GLU A N 1
ATOM 701 C CA . GLU A 1 87 ? 1.069 14.75 26.688 1 85.69 87 GLU A CA 1
ATOM 702 C C . GLU A 1 87 ? 1.765 15.68 25.703 1 85.69 87 GLU A C 1
ATOM 704 O O . GLU A 1 87 ? 1.146 16.609 25.172 1 85.69 87 GLU A O 1
ATOM 709 N N . GLN A 1 88 ? 2.988 15.398 25.469 1 88.06 88 GLN A N 1
ATOM 710 C CA . GLN A 1 88 ? 3.725 16.188 24.5 1 88.06 88 GLN A CA 1
ATOM 711 C C . GLN A 1 88 ? 3.145 16.031 23.094 1 88.06 88 GLN A C 1
ATOM 713 O O . GLN A 1 88 ? 2.986 17 22.359 1 88.06 88 GLN A O 1
ATOM 718 N N . VAL A 1 89 ? 2.859 14.805 22.781 1 89.25 89 VAL A N 1
ATOM 719 C CA . VAL A 1 89 ? 2.283 14.508 21.469 1 89.25 89 VAL A CA 1
ATOM 720 C C . VAL A 1 89 ? 0.948 15.234 21.312 1 89.25 89 VAL A C 1
ATOM 722 O O . VAL A 1 89 ? 0.687 15.852 20.281 1 89.25 89 VAL A O 1
ATOM 725 N N . ARG A 1 90 ? 0.12 15.188 22.312 1 90.19 90 ARG A N 1
ATOM 726 C CA . ARG A 1 90 ? -1.183 15.844 22.28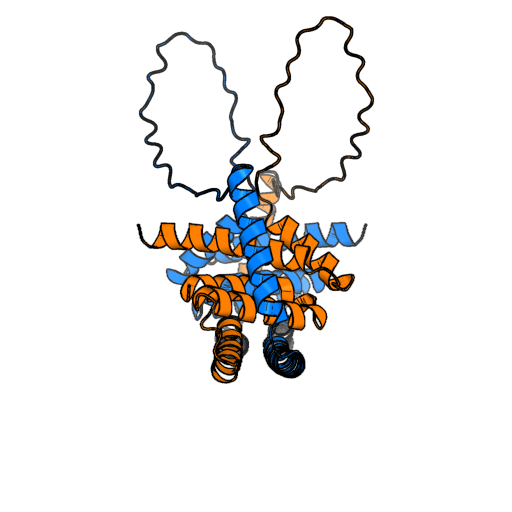1 1 90.19 90 ARG A CA 1
ATOM 727 C C . ARG A 1 90 ? -1.029 17.359 22.156 1 90.19 90 ARG A C 1
ATOM 729 O O . ARG A 1 90 ? -1.817 18 21.469 1 90.19 90 ARG A O 1
ATOM 736 N N . GLN A 1 91 ? -0.034 17.891 22.766 1 91.44 91 GLN A N 1
ATOM 737 C CA . GLN A 1 91 ? 0.208 19.328 22.703 1 91.44 91 GLN A CA 1
ATOM 738 C C . GLN A 1 91 ? 0.662 19.734 21.297 1 91.44 91 GLN A C 1
ATOM 740 O O . GLN A 1 91 ? 0.213 20.766 20.781 1 91.44 91 GLN A O 1
ATOM 745 N N . ILE A 1 92 ? 1.548 18.938 20.75 1 92.38 92 ILE A N 1
ATOM 746 C CA . ILE A 1 92 ? 2.021 19.25 19.406 1 92.38 92 ILE A CA 1
ATOM 747 C C . ILE A 1 92 ? 0.851 19.203 18.422 1 92.38 92 ILE A C 1
ATOM 749 O O . ILE A 1 92 ? 0.683 20.109 17.609 1 92.38 92 ILE A O 1
ATOM 753 N N . ALA A 1 93 ? 0.042 18.188 18.578 1 93.69 93 ALA A N 1
ATOM 754 C CA . ALA A 1 93 ? -1.126 18.062 17.703 1 93.69 93 ALA A CA 1
ATOM 755 C C . ALA A 1 93 ? -2.043 19.281 17.859 1 93.69 93 ALA A C 1
ATOM 757 O O . ALA A 1 93 ? -2.555 19.797 16.859 1 93.69 93 ALA A O 1
ATOM 758 N N . ALA A 1 94 ? -2.271 19.734 19.078 1 93.81 94 ALA A N 1
ATOM 759 C CA . ALA A 1 94 ? -3.109 20.906 19.328 1 93.81 94 ALA A CA 1
ATOM 760 C C . ALA A 1 94 ? -2.529 22.156 18.672 1 93.81 94 ALA A C 1
ATOM 762 O O . ALA A 1 94 ? -3.268 22.969 18.125 1 93.81 94 ALA A O 1
ATOM 763 N N . GLU A 1 95 ? -1.232 22.266 18.734 1 92.69 95 GLU A N 1
ATOM 764 C CA . GLU A 1 95 ? -0.565 23.391 18.094 1 92.69 95 GLU A CA 1
ATOM 765 C C . GLU A 1 95 ? -0.735 23.359 16.578 1 92.69 95 GLU A C 1
ATOM 767 O O . GLU A 1 95 ? -0.969 24.391 15.953 1 92.69 95 GLU A O 1
ATOM 772 N N . LEU A 1 96 ? -0.611 22.172 16.062 1 93.38 96 LEU A N 1
ATOM 773 C CA . LEU A 1 96 ? -0.787 22.031 14.625 1 93.38 96 LEU A CA 1
ATOM 774 C C . LEU A 1 96 ? -2.211 22.375 14.211 1 93.38 96 LEU A C 1
ATOM 776 O O . LEU A 1 96 ? -2.424 22.984 13.156 1 93.38 96 LEU A O 1
ATOM 780 N N . ILE A 1 97 ? -3.172 22.031 14.992 1 94.81 97 ILE A N 1
ATOM 781 C CA . ILE A 1 97 ? -4.566 22.344 14.719 1 94.81 97 ILE A CA 1
ATOM 782 C C . ILE A 1 97 ? -4.773 23.859 14.75 1 94.81 97 ILE A C 1
ATOM 784 O O . ILE A 1 97 ? -5.496 24.406 13.914 1 94.81 97 ILE A O 1
ATOM 788 N N . ASP A 1 98 ? -4.078 24.531 15.672 1 93.25 98 ASP A N 1
ATOM 789 C CA . ASP A 1 98 ? -4.148 25.984 15.75 1 93.25 98 ASP A CA 1
ATOM 790 C C . ASP A 1 98 ? -3.623 26.625 14.477 1 93.25 98 ASP A C 1
ATOM 792 O O . ASP A 1 98 ? -4.199 27.609 13.977 1 93.25 98 ASP A O 1
ATOM 796 N N . ILE A 1 99 ? -2.555 26.141 14 1 91.94 99 ILE A N 1
ATOM 797 C CA . ILE A 1 99 ? -1.981 26.641 12.75 1 91.94 99 ILE A CA 1
ATOM 798 C C . ILE A 1 99 ? -2.939 26.344 11.594 1 91.94 99 ILE A C 1
ATOM 800 O O . ILE A 1 99 ? -3.225 27.234 10.781 1 91.94 99 ILE A O 1
ATOM 804 N N . ALA A 1 100 ? -3.469 25.094 11.523 1 92.56 100 ALA A N 1
ATOM 805 C CA . ALA A 1 100 ? -4.344 24.656 10.438 1 92.56 100 ALA A CA 1
ATOM 806 C C . ALA A 1 100 ? -5.598 25.516 10.352 1 92.56 100 ALA A C 1
ATOM 808 O O . ALA A 1 100 ? -6.137 25.734 9.266 1 92.56 100 ALA A O 1
ATOM 809 N N . ASP A 1 101 ? -6.078 25.969 11.461 1 92.56 101 ASP A N 1
ATOM 810 C CA . ASP A 1 101 ? -7.285 26.781 11.531 1 92.56 101 ASP A CA 1
ATOM 811 C C . ASP A 1 101 ? -7.102 28.094 10.773 1 92.56 101 ASP A C 1
ATOM 813 O O . ASP A 1 101 ? -8.078 28.781 10.453 1 92.56 101 ASP A O 1
ATOM 817 N N . ARG A 1 102 ? -5.883 28.406 10.469 1 90.69 102 ARG A N 1
ATOM 818 C CA . ARG A 1 102 ? -5.598 29.688 9.805 1 90.69 102 ARG A CA 1
ATOM 819 C C . ARG A 1 102 ? -5.508 29.5 8.289 1 90.69 102 ARG A C 1
ATOM 821 O O . ARG A 1 102 ? -5.402 30.484 7.551 1 90.69 102 ARG A O 1
ATOM 828 N N . PHE A 1 103 ? -5.512 28.266 7.867 1 90.44 103 PHE A N 1
ATOM 829 C CA . PHE A 1 103 ? -5.398 28.016 6.434 1 90.44 103 PHE A CA 1
ATOM 830 C C . PHE A 1 103 ? -6.684 28.391 5.711 1 90.44 103 PHE A C 1
ATOM 832 O O . PHE A 1 103 ? -7.766 28.375 6.301 1 90.44 103 PHE A O 1
ATOM 839 N N . ASP A 1 104 ? -6.594 28.844 4.426 1 91.12 104 ASP A N 1
ATOM 840 C CA . ASP A 1 104 ? -7.734 29.094 3.551 1 91.12 104 ASP A CA 1
ATOM 841 C C . ASP A 1 104 ? -8.43 27.797 3.16 1 91.12 104 ASP A C 1
ATOM 843 O O . ASP A 1 104 ? -7.898 27.016 2.361 1 91.12 104 ASP A O 1
ATOM 847 N N . ASN A 1 105 ? -9.633 27.609 3.588 1 91.12 105 ASN A N 1
ATOM 848 C CA . ASN A 1 105 ? -10.359 26.344 3.412 1 91.12 105 ASN A CA 1
ATOM 849 C C . ASN A 1 105 ? -10.68 26.094 1.944 1 91.12 105 ASN A C 1
ATOM 851 O O . ASN A 1 105 ? -10.758 24.938 1.514 1 91.12 105 ASN A O 1
ATOM 855 N N . LEU A 1 106 ? -10.93 27.156 1.203 1 89.75 106 LEU A N 1
ATOM 856 C CA . LEU A 1 106 ? -11.242 26.984 -0.212 1 89.75 106 LEU A CA 1
ATOM 857 C C . LEU A 1 106 ? -10.055 26.406 -0.968 1 89.75 106 LEU A C 1
ATOM 859 O O . LEU A 1 106 ? -10.211 25.484 -1.781 1 89.75 106 LEU A O 1
ATOM 863 N N . VAL A 1 107 ? -8.93 26.953 -0.616 1 90.38 107 VAL A N 1
ATOM 864 C CA . VAL A 1 107 ? -7.707 26.5 -1.27 1 90.38 107 VAL A CA 1
ATOM 865 C C . VAL A 1 107 ? -7.391 25.062 -0.841 1 90.38 107 VAL A C 1
ATOM 867 O O . VAL A 1 107 ? -7.02 24.234 -1.668 1 90.38 107 VAL A O 1
ATOM 870 N N . LEU A 1 108 ? -7.52 24.719 0.435 1 91.31 108 LEU A N 1
ATOM 871 C CA . LEU A 1 108 ? -7.27 23.375 0.948 1 91.31 108 LEU A CA 1
ATOM 872 C C . LEU A 1 108 ? -8.195 22.359 0.291 1 91.31 108 LEU A C 1
ATOM 874 O O . LEU A 1 108 ? -7.766 21.266 -0.06 1 91.31 108 LEU A O 1
ATOM 878 N N . THR A 1 109 ? -9.508 22.703 0.128 1 90.5 109 THR A N 1
ATOM 879 C CA . THR A 1 109 ? -10.492 21.812 -0.47 1 90.5 109 THR A CA 1
ATOM 880 C C . THR A 1 109 ? -10.109 21.469 -1.91 1 90.5 109 THR A C 1
ATOM 882 O O . THR A 1 109 ? -10.172 20.312 -2.32 1 90.5 109 THR A O 1
ATOM 885 N N . ARG A 1 110 ? -9.633 22.438 -2.65 1 88.81 110 ARG A N 1
ATOM 886 C CA . ARG A 1 110 ? -9.227 22.234 -4.035 1 88.81 110 ARG A CA 1
ATOM 887 C C . ARG A 1 110 ? -7.992 21.328 -4.109 1 88.81 110 ARG A C 1
ATOM 889 O O . ARG A 1 110 ? -7.934 20.422 -4.934 1 88.81 110 ARG A O 1
ATOM 896 N N . SER A 1 111 ? -7.051 21.688 -3.227 1 91.25 111 SER A N 1
ATOM 897 C CA . SER A 1 111 ? -5.836 20.891 -3.201 1 91.25 111 SER A CA 1
ATOM 898 C C . SER A 1 111 ? -6.137 19.438 -2.807 1 91.25 111 SER A C 1
ATOM 900 O O . SER A 1 111 ? -5.582 18.5 -3.387 1 91.25 111 SER A O 1
ATOM 902 N N . ALA A 1 112 ? -7.004 19.219 -1.818 1 91.5 112 ALA A N 1
ATOM 903 C CA . ALA A 1 112 ? -7.402 17.875 -1.388 1 91.5 112 ALA A CA 1
ATOM 904 C C . ALA A 1 112 ? -8.086 17.125 -2.52 1 91.5 112 ALA A C 1
ATOM 906 O O . ALA A 1 112 ? -7.863 15.922 -2.697 1 91.5 112 ALA A O 1
ATOM 907 N N . GLU A 1 113 ? -8.906 17.812 -3.291 1 88.25 113 GLU A N 1
ATOM 908 C CA . GLU A 1 113 ? -9.586 17.203 -4.426 1 88.25 113 GLU A CA 1
ATOM 909 C C . GLU A 1 113 ? -8.586 16.75 -5.488 1 88.25 113 GLU A C 1
ATOM 911 O O . GLU A 1 113 ? -8.711 15.656 -6.043 1 88.25 113 GLU A O 1
ATOM 916 N N . ASN A 1 114 ? -7.699 17.672 -5.719 1 87.5 114 ASN A N 1
ATOM 917 C CA . ASN A 1 114 ? -6.652 17.328 -6.684 1 87.5 114 ASN A CA 1
ATOM 918 C C . ASN A 1 114 ? -5.852 16.109 -6.242 1 87.5 114 ASN A C 1
ATOM 920 O O . ASN A 1 114 ? -5.637 15.188 -7.023 1 87.5 114 ASN A O 1
ATOM 924 N N . LEU A 1 115 ? -5.438 16.109 -5.039 1 89.31 115 LEU A N 1
ATOM 925 C CA . LEU A 1 115 ? -4.672 14.984 -4.496 1 89.31 115 LEU A CA 1
ATOM 926 C C . LEU A 1 115 ? -5.504 13.711 -4.504 1 89.31 115 LEU A C 1
ATOM 928 O O . LEU A 1 115 ? -5.016 12.648 -4.902 1 89.31 115 LEU A O 1
ATOM 932 N N . ASN A 1 116 ? -6.758 13.828 -4.074 1 86.25 116 ASN A N 1
ATOM 933 C CA . ASN A 1 116 ? -7.664 12.68 -4.066 1 86.25 116 ASN A CA 1
ATOM 934 C C . ASN A 1 116 ? -7.77 12.039 -5.445 1 86.25 116 ASN A C 1
ATOM 936 O O . ASN A 1 116 ? -7.691 10.812 -5.57 1 86.25 116 ASN A O 1
ATOM 940 N N . ARG A 1 117 ? -7.938 12.859 -6.398 1 81.44 117 ARG A N 1
ATOM 941 C CA . ARG A 1 117 ? -8.062 12.375 -7.77 1 81.44 117 ARG A CA 1
ATOM 942 C C . ARG A 1 117 ? -6.809 11.633 -8.203 1 81.44 117 ARG A C 1
ATOM 944 O O . ARG A 1 117 ? -6.895 10.562 -8.82 1 81.44 117 ARG A O 1
ATOM 951 N N . ARG A 1 118 ? -5.695 12.172 -7.891 1 79.31 118 ARG A N 1
ATOM 952 C CA . ARG A 1 118 ? -4.426 11.555 -8.273 1 79.31 118 ARG A CA 1
ATOM 953 C C . ARG A 1 118 ? -4.211 10.242 -7.535 1 79.31 118 ARG A C 1
ATOM 955 O O . ARG A 1 118 ? -3.752 9.258 -8.125 1 79.31 118 ARG A O 1
ATOM 962 N N . LEU A 1 119 ? -4.551 10.258 -6.258 1 80.38 119 LEU A N 1
ATOM 963 C CA . LEU A 1 119 ? -4.371 9.047 -5.461 1 80.38 119 LEU A CA 1
ATOM 964 C C . LEU A 1 119 ? -5.336 7.953 -5.91 1 80.38 119 LEU A C 1
ATOM 966 O O . LEU A 1 119 ? -4.973 6.777 -5.961 1 80.38 119 LEU A O 1
ATOM 970 N N . GLN A 1 120 ? -6.539 8.344 -6.113 1 73.25 120 GLN A N 1
ATOM 971 C CA . GLN A 1 120 ? -7.543 7.383 -6.555 1 73.25 120 GLN A CA 1
ATOM 972 C C . GLN A 1 120 ? -7.156 6.766 -7.898 1 73.25 120 GLN A C 1
ATOM 974 O O . GLN A 1 120 ? -7.434 5.59 -8.148 1 73.25 120 GLN A O 1
ATOM 979 N N . SER A 1 121 ? -6.699 7.652 -8.68 1 69.56 121 SER A N 1
ATOM 980 C CA . SER A 1 121 ? -6.285 7.156 -9.984 1 69.56 121 SER A CA 1
ATOM 981 C C . SER A 1 121 ? -5.109 6.191 -9.867 1 69.56 121 SER A C 1
ATOM 983 O O . SER A 1 121 ? -4.957 5.281 -10.68 1 69.56 121 SER A O 1
ATOM 985 N N . HIS A 1 122 ? -4.246 6.441 -8.898 1 59.84 122 HIS A N 1
ATOM 986 C CA . HIS A 1 122 ? -3.053 5.629 -8.68 1 59.84 122 HIS A CA 1
ATOM 987 C C . HIS A 1 122 ? -3.287 4.586 -7.594 1 59.84 122 HIS A C 1
ATOM 989 O O . HIS A 1 122 ? -2.436 3.725 -7.359 1 59.84 122 HIS A O 1
ATOM 995 N N . GLY A 1 123 ? -4.383 4.699 -6.895 1 54.75 123 GLY A N 1
ATOM 996 C CA . GLY A 1 123 ? -4.645 3.857 -5.738 1 54.75 123 GLY A CA 1
ATOM 997 C C . GLY A 1 123 ? -4.73 2.383 -6.082 1 54.75 123 GLY A C 1
ATOM 998 O O . GLY A 1 123 ? -4.871 2.018 -7.25 1 54.75 123 GLY A O 1
ATOM 999 N N . GLY A 1 124 ? -4.125 1.507 -5.152 1 53.72 124 GLY A N 1
ATOM 1000 C CA . GLY A 1 124 ? -3.904 0.075 -5.027 1 53.72 124 GLY A CA 1
ATOM 1001 C C . GLY A 1 124 ? -5.043 -0.756 -5.586 1 53.72 124 GLY A C 1
ATOM 1002 O O . GLY A 1 124 ? -4.836 -1.887 -6.031 1 53.72 124 GLY A O 1
ATOM 1003 N N . LYS A 1 125 ? -6.324 -0.188 -5.535 1 55.81 125 LYS A N 1
ATOM 1004 C CA . LYS A 1 125 ? -7.379 -1.066 -6.027 1 55.81 125 LYS A CA 1
ATOM 1005 C C . LYS A 1 125 ? -7.133 -1.459 -7.48 1 55.81 125 LYS A C 1
ATOM 1007 O O . LYS A 1 125 ? -7.531 -2.543 -7.914 1 55.81 125 LYS A O 1
ATOM 1012 N N . GLU A 1 126 ? -6.098 -0.822 -7.988 1 72.44 126 GLU A N 1
ATOM 1013 C CA . GLU A 1 126 ? -5.898 -1.06 -9.414 1 72.44 126 GLU A CA 1
ATOM 1014 C C . GLU A 1 126 ? -4.945 -2.229 -9.656 1 72.44 126 GLU A C 1
ATOM 1016 O O . GLU A 1 126 ? -5.043 -2.916 -10.672 1 72.44 126 GLU A O 1
ATOM 1021 N N . TRP A 1 127 ? -4.266 -2.598 -8.531 1 80.12 127 TRP A N 1
ATOM 1022 C CA . TRP A 1 127 ? -3.33 -3.697 -8.734 1 80.12 127 TRP A CA 1
ATOM 1023 C C . TRP A 1 127 ? -4.07 -5.016 -8.938 1 80.12 127 TRP A C 1
ATOM 1025 O O . TRP A 1 127 ? -3.693 -5.82 -9.797 1 80.12 127 TRP A O 1
ATOM 1035 N N . GLY A 1 128 ? -5.121 -5.145 -8.148 1 85.31 128 GLY A N 1
ATOM 1036 C CA . GLY A 1 128 ? -5.93 -6.344 -8.305 1 85.31 128 GLY A CA 1
ATOM 1037 C C . GLY A 1 128 ? -6.535 -6.48 -9.688 1 85.31 128 GLY A C 1
ATOM 1038 O O . GLY A 1 128 ? -6.594 -7.582 -10.242 1 85.31 128 GLY A O 1
ATOM 1039 N N . ALA A 1 129 ? -6.934 -5.336 -10.148 1 85.44 129 ALA A N 1
ATOM 1040 C CA . ALA A 1 129 ? -7.531 -5.344 -11.484 1 85.44 129 ALA A CA 1
ATOM 1041 C C . ALA A 1 129 ? -6.488 -5.668 -12.547 1 85.44 129 ALA A C 1
ATOM 1043 O O . ALA A 1 129 ? -6.758 -6.449 -13.469 1 85.44 129 ALA A O 1
ATOM 1044 N N . TYR A 1 130 ? -5.281 -5.07 -12.367 1 86.44 130 TYR A N 1
ATOM 1045 C CA . TYR A 1 130 ? -4.211 -5.34 -13.32 1 86.44 130 TYR A CA 1
ATOM 1046 C C . TYR A 1 130 ? -3.789 -6.801 -13.266 1 86.44 130 TYR A C 1
ATOM 1048 O O . TYR A 1 130 ? -3.629 -7.449 -14.305 1 86.44 130 TYR A O 1
ATOM 1056 N N . LEU A 1 131 ? -3.658 -7.344 -12.086 1 92.12 131 LEU A N 1
ATOM 1057 C CA . LEU A 1 131 ? -3.285 -8.742 -11.914 1 92.12 131 LEU A CA 1
ATOM 1058 C C . LEU A 1 131 ? -4.348 -9.664 -12.508 1 92.12 131 LEU A C 1
ATOM 1060 O O . LEU A 1 131 ? -4.027 -10.594 -13.25 1 92.12 131 LEU A O 1
ATOM 1064 N N . SER A 1 132 ? -5.574 -9.312 -12.188 1 91.31 132 SER A N 1
ATOM 1065 C CA . SER A 1 132 ? -6.691 -10.109 -12.688 1 91.31 132 SER A CA 1
ATOM 1066 C C . SER A 1 132 ? -6.711 -10.133 -14.211 1 91.31 132 SER A C 1
ATOM 1068 O O . SER A 1 132 ? -6.859 -11.195 -14.82 1 91.31 132 SER A O 1
ATOM 1070 N N . GLU A 1 133 ? -6.551 -9.039 -14.773 1 90.12 133 GLU A N 1
ATOM 1071 C CA . GLU A 1 133 ? -6.566 -8.938 -16.234 1 90.12 133 GLU A CA 1
ATOM 1072 C C . GLU A 1 133 ? -5.449 -9.773 -16.859 1 90.12 133 GLU A C 1
ATOM 1074 O O . GLU A 1 133 ? -5.684 -10.516 -17.812 1 90.12 133 GLU A O 1
ATOM 1079 N N . GLU A 1 134 ? -4.25 -9.633 -16.312 1 91.94 134 GLU A N 1
ATOM 1080 C CA . GLU A 1 134 ? -3.104 -10.344 -16.875 1 91.94 134 GLU A CA 1
ATOM 1081 C C . GLU A 1 134 ? -3.244 -11.852 -16.688 1 91.94 134 GLU A C 1
ATOM 1083 O O . GLU A 1 134 ? -2.945 -12.625 -17.594 1 91.94 134 GLU A O 1
ATOM 1088 N N . VAL A 1 135 ? -3.779 -12.328 -15.531 1 93.38 135 VAL A N 1
ATOM 1089 C CA . VAL A 1 135 ? -3.947 -13.75 -15.266 1 93.38 135 VAL A CA 1
ATOM 1090 C C . VAL A 1 135 ? -5.031 -14.328 -16.172 1 93.38 135 VAL A C 1
ATOM 1092 O O . VAL A 1 135 ? -4.871 -15.414 -16.734 1 93.38 135 VAL A O 1
ATOM 1095 N N . LYS A 1 136 ? -6.098 -13.625 -16.359 1 90.38 136 LYS A N 1
ATOM 1096 C CA . LYS A 1 136 ? -7.184 -14.086 -17.219 1 90.38 136 LYS A CA 1
ATOM 1097 C C . LYS A 1 136 ? -6.73 -14.164 -18.672 1 90.38 136 LYS A C 1
ATOM 1099 O O . LYS A 1 136 ? -7.102 -15.102 -19.391 1 90.38 136 LYS A O 1
ATOM 1104 N N . ARG A 1 137 ? -5.922 -13.188 -19.016 1 88.88 137 ARG A N 1
ATOM 1105 C CA . ARG A 1 137 ? -5.363 -13.219 -20.359 1 88.88 137 ARG A CA 1
ATOM 1106 C C . ARG A 1 137 ? -4.504 -14.461 -20.562 1 88.88 137 ARG A C 1
ATOM 1108 O O . ARG A 1 137 ? -4.609 -15.133 -21.594 1 88.88 137 ARG A O 1
ATOM 1115 N N . LEU A 1 138 ? -3.664 -14.789 -19.594 1 90.31 138 LEU A N 1
ATOM 1116 C CA . LEU A 1 138 ? -2.791 -15.953 -19.672 1 90.31 138 LEU A CA 1
ATOM 1117 C C . LEU A 1 138 ? -3.607 -17.234 -19.672 1 90.31 138 LEU A C 1
ATOM 1119 O O . LEU A 1 138 ? -3.301 -18.172 -20.422 1 90.31 138 LEU A O 1
AT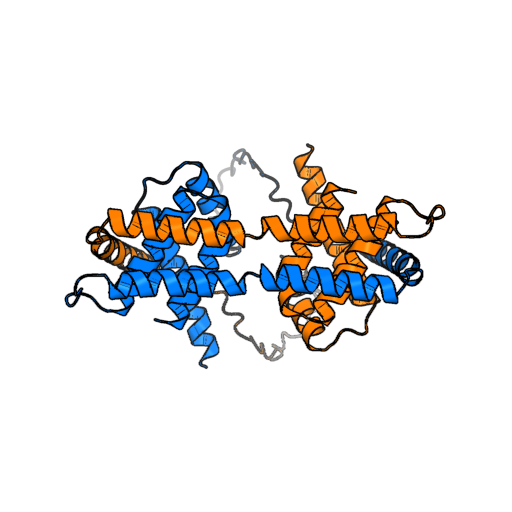OM 1123 N N . LEU A 1 139 ? -4.648 -17.234 -18.859 1 89.88 139 LEU A N 1
ATOM 1124 C CA . LEU A 1 139 ? -5.488 -18.422 -18.734 1 89.88 139 LEU A CA 1
ATOM 1125 C C . LEU A 1 139 ? -6.184 -18.719 -20.062 1 89.88 139 LEU A C 1
ATOM 1127 O O . LEU A 1 139 ? -6.324 -19.875 -20.453 1 89.88 139 LEU A O 1
ATOM 1131 N N . HIS A 1 140 ? -6.582 -17.734 -20.719 1 86.81 140 HIS A N 1
ATOM 1132 C CA . HIS A 1 140 ? -7.301 -17.891 -21.969 1 86.81 140 HIS A CA 1
ATOM 1133 C C . HIS A 1 140 ? -6.367 -18.359 -23.078 1 86.81 140 HIS A C 1
ATOM 1135 O O . HIS A 1 140 ? -6.801 -19.047 -24.016 1 86.81 140 HIS A O 1
ATOM 1141 N N . GLY A 1 141 ? -5.062 -17.984 -22.953 1 81 141 GLY A N 1
ATOM 1142 C CA . GLY A 1 141 ? -4.105 -18.344 -23.984 1 81 141 GLY A CA 1
ATOM 1143 C C . GLY A 1 141 ? -3.393 -19.656 -23.703 1 81 141 GLY A C 1
ATOM 1144 O O . GLY A 1 141 ? -2.607 -20.125 -24.531 1 81 141 GLY A O 1
ATOM 1145 N N . MET A 1 142 ? -3.676 -20.188 -22.469 1 78.19 142 MET A N 1
ATOM 1146 C CA . MET A 1 142 ? -2.93 -21.375 -22.062 1 78.19 142 MET A CA 1
ATOM 1147 C C . MET A 1 142 ? -3.58 -22.641 -22.609 1 78.19 142 MET A C 1
ATOM 1149 O O . MET A 1 142 ? -4.797 -22.688 -22.812 1 78.19 142 MET A O 1
ATOM 1153 N N . PRO A 1 143 ? -2.719 -23.609 -23 1 77 143 PRO A N 1
ATOM 1154 C CA . PRO A 1 143 ? -3.291 -24.906 -23.344 1 77 143 PRO A CA 1
ATOM 1155 C C . PRO A 1 143 ? -4.211 -25.453 -22.266 1 77 143 PRO A C 1
ATOM 1157 O O . PRO A 1 143 ? -4.281 -24.891 -21.156 1 77 143 PRO A O 1
ATOM 1160 N N . ASP A 1 144 ? -4.961 -26.438 -22.641 1 77.06 144 ASP A N 1
ATOM 1161 C CA . ASP A 1 144 ? -5.883 -27.062 -21.703 1 77.06 144 ASP A CA 1
ATOM 1162 C C . ASP A 1 144 ? -5.129 -27.859 -20.641 1 77.06 144 ASP A C 1
ATOM 1164 O O . ASP A 1 144 ? -4.312 -28.719 -20.984 1 77.06 144 ASP A O 1
ATOM 1168 N N . PHE A 1 145 ? -5.129 -27.375 -19.391 1 77.5 145 PHE A N 1
ATOM 1169 C CA . PHE A 1 145 ? -4.535 -28.062 -18.25 1 77.5 145 PHE A CA 1
ATOM 1170 C C . PHE A 1 145 ? -5.57 -28.938 -17.547 1 77.5 145 PHE A C 1
ATOM 1172 O O . PHE A 1 145 ? -5.75 -28.844 -16.328 1 77.5 145 PHE A O 1
ATOM 1179 N N . HIS A 1 146 ? -6.207 -29.828 -18.312 1 80.94 146 HIS A N 1
ATOM 1180 C CA . HIS A 1 146 ? -7.324 -30.625 -17.828 1 80.94 146 HIS A CA 1
ATOM 1181 C C . HIS A 1 146 ? -6.871 -31.594 -16.734 1 80.94 146 HIS A C 1
ATOM 1183 O O . HIS A 1 146 ? -7.688 -32.062 -15.938 1 80.94 146 HIS A O 1
ATOM 1189 N N . GLN A 1 147 ? -5.578 -31.891 -16.625 1 84.5 147 GLN A N 1
ATOM 1190 C CA . GLN A 1 147 ? -5.047 -32.844 -15.648 1 84.5 147 GLN A CA 1
ATOM 1191 C C . GLN A 1 147 ? -4.996 -32.188 -14.258 1 84.5 147 GLN A C 1
ATOM 1193 O O . GLN A 1 147 ? -4.859 -32.906 -13.258 1 84.5 147 GLN A O 1
ATOM 1198 N N . TYR A 1 148 ? -5.211 -30.828 -14.297 1 86.88 148 TYR A N 1
ATOM 1199 C CA . TYR A 1 148 ? -5.121 -30.125 -13.023 1 86.88 148 TYR A CA 1
ATOM 1200 C C . TYR A 1 148 ? -6.414 -29.375 -12.711 1 86.88 148 TYR A C 1
ATOM 1202 O O . TYR A 1 148 ? -7.152 -29 -13.625 1 86.88 148 TYR A O 1
ATOM 1210 N N . SER A 1 149 ? -6.617 -29.203 -11.359 1 88.12 149 SER A N 1
ATOM 1211 C CA . SER A 1 149 ? -7.73 -28.344 -10.961 1 88.12 149 SER A CA 1
ATOM 1212 C C . SER A 1 149 ? -7.539 -26.922 -11.469 1 88.12 149 SER A C 1
ATOM 1214 O O . SER A 1 149 ? -6.426 -26.391 -11.461 1 88.12 149 SER A O 1
ATOM 1216 N N . GLN A 1 150 ? -8.648 -26.391 -11.906 1 85.5 150 GLN A N 1
ATOM 1217 C CA . GLN A 1 150 ? -8.594 -25.047 -12.438 1 85.5 150 GLN A CA 1
ATOM 1218 C C . GLN A 1 150 ? -8.109 -24.047 -11.383 1 85.5 150 GLN A C 1
ATOM 1220 O O . GLN A 1 150 ? -7.395 -23.094 -11.695 1 85.5 150 GLN A O 1
ATOM 1225 N N . ASP A 1 151 ? -8.5 -24.312 -10.172 1 89.69 151 ASP A N 1
ATOM 1226 C CA . ASP A 1 151 ? -8.086 -23.438 -9.07 1 89.69 151 ASP A CA 1
ATOM 1227 C C . ASP A 1 151 ? -6.57 -23.469 -8.891 1 89.69 151 ASP A C 1
ATOM 1229 O O . ASP A 1 151 ? -5.953 -22.438 -8.625 1 89.69 151 ASP A O 1
ATOM 1233 N N . PHE A 1 152 ? -6.008 -24.703 -9.062 1 92 152 PHE A N 1
ATOM 1234 C CA . PHE A 1 152 ? -4.562 -24.844 -8.898 1 92 152 PHE A CA 1
ATOM 1235 C C . PHE A 1 152 ? -3.826 -24.188 -10.07 1 92 152 PHE A C 1
ATOM 1237 O O . PHE A 1 152 ? -2.762 -23.594 -9.883 1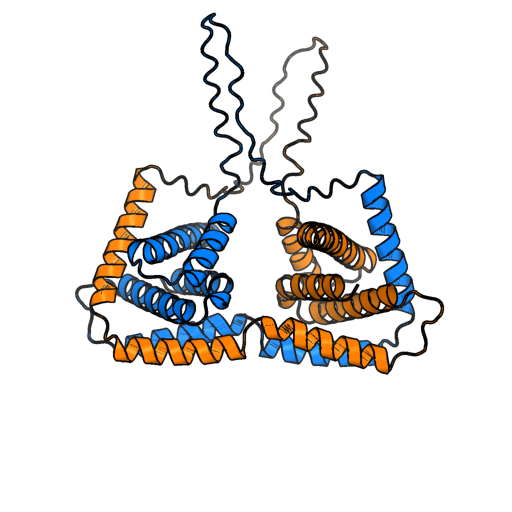 92 152 PHE A O 1
ATOM 1244 N N . VAL A 1 153 ? -4.387 -24.328 -11.219 1 92.06 153 VAL A N 1
ATOM 1245 C CA . VAL A 1 153 ? -3.764 -23.703 -12.383 1 92.06 153 VAL A CA 1
ATOM 1246 C C . VAL A 1 153 ? -3.76 -22.188 -12.211 1 92.06 153 VAL A C 1
ATOM 1248 O O . VAL A 1 153 ? -2.744 -21.531 -12.461 1 92.06 153 VAL A O 1
ATOM 1251 N N . LEU A 1 154 ? -4.938 -21.625 -11.773 1 93.69 154 LEU A N 1
ATOM 1252 C CA . LEU A 1 154 ? -5.066 -20.188 -11.523 1 93.69 154 LEU A CA 1
ATOM 1253 C C . LEU A 1 154 ? -4.047 -19.734 -10.492 1 93.69 154 LEU A C 1
ATOM 1255 O O . LEU A 1 154 ? -3.375 -18.719 -10.688 1 93.69 154 LEU A O 1
ATOM 1259 N N . MET A 1 155 ? -3.891 -20.453 -9.453 1 95 155 MET A N 1
ATOM 1260 C CA . MET A 1 155 ? -2.957 -20.109 -8.391 1 95 155 MET A CA 1
ATOM 1261 C C . MET A 1 155 ? -1.517 -20.172 -8.883 1 95 155 MET A C 1
ATOM 1263 O O . MET A 1 155 ? -0.73 -19.25 -8.648 1 95 155 MET A O 1
ATOM 1267 N N . ALA A 1 156 ? -1.211 -21.234 -9.586 1 94.56 156 ALA A N 1
ATOM 1268 C CA . ALA A 1 156 ? 0.14 -21.406 -10.117 1 94.56 156 ALA A CA 1
ATOM 1269 C C . ALA A 1 156 ? 0.495 -20.266 -11.078 1 94.56 156 ALA A C 1
ATOM 1271 O O . ALA A 1 156 ? 1.597 -19.719 -11.016 1 94.56 156 ALA A O 1
ATOM 1272 N N . LEU A 1 157 ? -0.466 -19.938 -11.953 1 93.88 157 LEU A N 1
ATOM 1273 C CA . LEU A 1 157 ? -0.256 -18.859 -12.914 1 93.88 157 LEU A CA 1
ATOM 1274 C C . LEU A 1 157 ? -0.055 -17.531 -12.195 1 93.88 157 LEU A C 1
ATOM 1276 O O . LEU A 1 157 ? 0.872 -16.781 -12.516 1 93.88 157 LEU A O 1
ATOM 1280 N N . THR A 1 158 ? -0.906 -17.25 -11.25 1 96.19 158 THR A N 1
ATOM 1281 C CA . THR A 1 158 ? -0.827 -16.016 -10.469 1 96.19 158 THR A CA 1
ATOM 1282 C C . THR A 1 158 ? 0.512 -15.922 -9.742 1 96.19 158 THR A C 1
ATOM 1284 O O . THR A 1 158 ? 1.193 -14.898 -9.812 1 96.19 158 THR A O 1
ATOM 1287 N N . PHE A 1 159 ? 0.922 -16.953 -9.078 1 95.94 159 PHE A N 1
ATOM 1288 C CA . PHE A 1 159 ? 2.139 -16.969 -8.273 1 95.94 159 PHE A CA 1
ATOM 1289 C C . PHE A 1 159 ? 3.373 -16.828 -9.156 1 95.94 159 PHE A C 1
ATOM 1291 O O . PHE A 1 159 ? 4.301 -16.094 -8.828 1 95.94 159 PHE A O 1
ATOM 1298 N N . THR A 1 160 ? 3.385 -17.5 -10.281 1 94.75 160 THR A N 1
ATOM 1299 C CA . THR A 1 160 ? 4.488 -17.406 -11.234 1 94.75 160 THR A CA 1
ATOM 1300 C C . THR A 1 160 ? 4.625 -15.984 -11.766 1 94.75 160 THR A C 1
ATOM 1302 O O . THR A 1 160 ? 5.73 -15.438 -11.836 1 94.75 160 THR A O 1
ATOM 1305 N N . LEU A 1 161 ? 3.465 -15.453 -12.125 1 94.81 161 LEU A N 1
ATOM 1306 C CA . LEU A 1 161 ? 3.459 -14.094 -12.656 1 94.81 161 LEU A CA 1
ATOM 1307 C C . LEU A 1 161 ? 3.998 -13.109 -11.625 1 94.81 161 LEU A C 1
ATOM 1309 O O . LEU A 1 161 ? 4.84 -12.266 -11.945 1 94.81 161 LEU A O 1
ATOM 1313 N N . VAL A 1 162 ? 3.545 -13.18 -10.453 1 94.88 162 VAL A N 1
ATOM 1314 C CA . VAL A 1 162 ? 3.967 -12.297 -9.375 1 94.88 162 VAL A CA 1
ATOM 1315 C C . VAL A 1 162 ? 5.465 -12.461 -9.125 1 94.88 162 VAL A C 1
ATOM 1317 O O . VAL A 1 162 ? 6.188 -11.477 -8.984 1 94.88 162 VAL A O 1
ATOM 1320 N N . LYS A 1 163 ? 5.891 -13.703 -9.078 1 93.5 163 LYS A N 1
ATOM 1321 C CA . LYS A 1 163 ? 7.316 -13.945 -8.883 1 93.5 163 LYS A CA 1
ATOM 1322 C C . LYS A 1 163 ? 8.148 -13.273 -9.969 1 93.5 163 LYS A C 1
ATOM 1324 O O . LYS A 1 163 ? 9.156 -12.625 -9.672 1 93.5 163 LYS A O 1
ATOM 1329 N N . LYS A 1 164 ? 7.758 -13.422 -11.195 1 90.44 164 LYS A N 1
ATOM 1330 C CA . LYS A 1 164 ? 8.5 -12.852 -12.312 1 90.44 164 LYS A CA 1
ATOM 1331 C C . LYS A 1 164 ? 8.523 -11.328 -12.234 1 90.44 164 LYS A C 1
ATOM 1333 O O . LYS A 1 164 ? 9.547 -10.703 -12.508 1 90.44 164 LYS A O 1
ATOM 1338 N N . VAL A 1 165 ? 7.449 -10.758 -11.859 1 90.88 165 VAL A N 1
ATOM 1339 C CA . VAL A 1 165 ? 7.395 -9.312 -11.688 1 90.88 165 VAL A CA 1
ATOM 1340 C C . VAL A 1 165 ? 8.375 -8.883 -10.602 1 90.88 165 VAL A C 1
ATOM 1342 O O . VAL A 1 165 ? 9.156 -7.949 -10.797 1 90.88 165 VAL A O 1
ATOM 1345 N N . CYS A 1 166 ? 8.367 -9.578 -9.469 1 90 166 CYS A N 1
ATOM 1346 C CA . CYS A 1 166 ? 9.156 -9.188 -8.305 1 90 166 CYS A CA 1
ATOM 1347 C C . CYS A 1 166 ? 10.641 -9.453 -8.547 1 90 166 CYS A C 1
ATOM 1349 O O . CYS A 1 166 ? 11.5 -8.828 -7.918 1 90 166 CYS A O 1
ATOM 1351 N N . GLU A 1 167 ? 10.906 -10.32 -9.422 1 89.25 167 GLU A N 1
ATOM 1352 C CA . GLU A 1 167 ? 12.297 -10.531 -9.805 1 89.25 167 GLU A CA 1
ATOM 1353 C C . GLU A 1 167 ? 12.859 -9.312 -10.523 1 89.25 167 GLU A C 1
ATOM 1355 O O . GLU A 1 167 ? 14.039 -8.984 -10.375 1 89.25 167 GLU A O 1
ATOM 1360 N N . HIS A 1 168 ? 12.016 -8.688 -11.195 1 83.62 168 HIS A N 1
ATOM 1361 C CA . HIS A 1 168 ? 12.422 -7.496 -11.93 1 83.62 168 HIS A CA 1
ATOM 1362 C C . HIS A 1 168 ? 12.32 -6.25 -11.055 1 83.62 168 HIS A C 1
ATOM 1364 O O . HIS A 1 168 ? 13.188 -5.371 -11.125 1 83.62 168 HIS A O 1
ATOM 1370 N N . THR A 1 169 ? 11.328 -6.211 -10.336 1 85.38 169 THR A N 1
ATOM 1371 C CA . THR A 1 169 ? 11.086 -5.074 -9.453 1 85.38 169 THR A CA 1
ATOM 1372 C C . THR A 1 169 ? 10.734 -5.547 -8.047 1 85.38 169 THR A C 1
ATOM 1374 O O . THR A 1 169 ? 9.57 -5.477 -7.633 1 85.38 169 THR A O 1
ATOM 1377 N N . PRO A 1 170 ? 11.758 -5.867 -7.23 1 84.38 170 PRO A N 1
ATOM 1378 C CA . PRO A 1 170 ? 11.555 -6.457 -5.902 1 84.38 170 PRO A CA 1
ATOM 1379 C C . PRO A 1 170 ? 10.766 -5.547 -4.969 1 84.38 170 PRO A C 1
ATOM 1381 O O . PRO A 1 170 ? 10.047 -6.027 -4.082 1 84.38 170 PRO A O 1
ATOM 1384 N N . SER A 1 171 ? 10.812 -4.215 -5.254 1 77.19 171 SER A N 1
ATOM 1385 C CA . SER A 1 171 ? 10.172 -3.252 -4.367 1 77.19 171 SER A CA 1
ATOM 1386 C C . SER A 1 171 ? 8.656 -3.361 -4.441 1 77.19 171 SER A C 1
ATOM 1388 O O . SER A 1 171 ? 7.949 -2.834 -3.578 1 77.19 171 SER A O 1
ATOM 1390 N N . LEU A 1 172 ? 8.109 -4.164 -5.406 1 81.69 172 LEU A N 1
ATOM 1391 C CA . LEU A 1 172 ? 6.668 -4.32 -5.555 1 81.69 172 LEU A CA 1
ATOM 1392 C C . LEU A 1 172 ? 6.164 -5.5 -4.73 1 81.69 172 LEU A C 1
ATOM 1394 O O . LEU A 1 172 ? 4.953 -5.684 -4.578 1 81.69 172 LEU A O 1
ATOM 1398 N N . LEU A 1 173 ? 7.066 -6.293 -4.109 1 87 173 LEU A N 1
ATOM 1399 C CA . LEU A 1 173 ? 6.715 -7.574 -3.512 1 87 173 LEU A CA 1
ATOM 1400 C C . LEU A 1 173 ? 5.684 -7.395 -2.4 1 87 173 LEU A C 1
ATOM 1402 O O . LEU A 1 173 ? 4.676 -8.102 -2.363 1 87 173 LEU A O 1
ATOM 1406 N N . GLN A 1 174 ? 5.887 -6.414 -1.557 1 79.44 174 GLN A N 1
ATOM 1407 C CA . GLN A 1 174 ? 5.039 -6.27 -0.377 1 79.44 174 GLN A CA 1
ATOM 1408 C C . GLN A 1 174 ? 3.582 -6.055 -0.771 1 79.44 174 GLN A C 1
ATOM 1410 O O . GLN A 1 174 ? 2.689 -6.742 -0.273 1 79.44 174 GLN A O 1
ATOM 1415 N N . ARG A 1 175 ? 3.432 -5.199 -1.624 1 78.62 175 ARG A N 1
ATOM 1416 C CA . ARG A 1 175 ? 2.07 -4.875 -2.037 1 78.62 175 ARG A CA 1
ATOM 1417 C C . ARG A 1 175 ? 1.511 -5.949 -2.965 1 78.62 175 ARG A C 1
ATOM 1419 O O . ARG A 1 175 ? 0.349 -6.34 -2.838 1 78.62 175 ARG A O 1
ATOM 1426 N N . LEU A 1 176 ? 2.311 -6.441 -3.859 1 87.75 176 LEU A N 1
ATOM 1427 C CA . LEU A 1 176 ? 1.849 -7.41 -4.848 1 87.75 176 LEU A CA 1
ATOM 1428 C C . LEU A 1 176 ? 1.526 -8.75 -4.188 1 87.75 176 LEU A C 1
ATOM 1430 O O . LEU A 1 176 ? 0.62 -9.461 -4.625 1 87.75 176 LEU A O 1
ATOM 1434 N N . PHE A 1 177 ? 2.217 -9.031 -3.086 1 90.75 177 PHE A N 1
ATOM 1435 C CA . PHE A 1 177 ? 1.955 -10.25 -2.326 1 90.75 177 PHE A CA 1
ATOM 1436 C C . PHE A 1 177 ? 0.526 -10.258 -1.797 1 90.75 177 PHE A C 1
ATOM 1438 O O . PHE A 1 177 ? -0.22 -11.211 -2.031 1 90.75 177 PHE A O 1
ATOM 1445 N N . SER A 1 178 ? 0.136 -9.133 -1.173 1 86 178 SER A N 1
ATOM 1446 C CA . SER A 1 178 ? -1.214 -9.047 -0.625 1 86 178 SER A CA 1
ATOM 1447 C C . SER A 1 178 ? -2.262 -9.07 -1.731 1 86 178 SER A C 1
ATOM 1449 O O . SER A 1 178 ? -3.312 -9.703 -1.586 1 86 178 SER A O 1
ATOM 1451 N N . THR A 1 179 ? -1.964 -8.453 -2.801 1 87.56 179 THR A N 1
ATOM 1452 C CA . THR A 1 179 ? -2.877 -8.398 -3.938 1 87.56 179 THR A CA 1
ATOM 1453 C C . THR A 1 179 ? -3.109 -9.797 -4.512 1 87.56 179 THR A C 1
ATOM 1455 O O . THR A 1 179 ? -4.246 -10.172 -4.789 1 87.56 179 THR A O 1
ATOM 1458 N N . ALA A 1 180 ? -2.021 -10.547 -4.656 1 93.12 180 ALA A N 1
ATOM 1459 C CA . ALA A 1 180 ? -2.109 -11.898 -5.199 1 93.12 180 ALA A CA 1
ATOM 1460 C C . ALA A 1 180 ? -2.902 -12.812 -4.27 1 93.12 180 ALA A C 1
ATOM 1462 O O . ALA A 1 180 ? -3.752 -13.586 -4.723 1 93.12 180 ALA A O 1
ATOM 1463 N N . VAL A 1 181 ? -2.637 -12.68 -2.959 1 92.06 181 VAL A N 1
ATOM 1464 C CA . VAL A 1 181 ? -3.328 -13.5 -1.971 1 92.06 181 VAL A CA 1
ATOM 1465 C C . VAL A 1 181 ? -4.82 -13.18 -1.984 1 92.06 181 VAL A C 1
ATOM 1467 O O . VAL A 1 181 ? -5.656 -14.086 -1.98 1 92.06 181 VAL A O 1
ATOM 1470 N N . ASP A 1 182 ? -5.117 -11.938 -2.066 1 86.56 182 ASP A N 1
ATOM 1471 C CA . ASP A 1 182 ? -6.516 -11.531 -2.135 1 86.56 182 ASP A CA 1
ATOM 1472 C C . ASP A 1 182 ? -7.184 -12.07 -3.396 1 86.56 182 ASP A C 1
ATOM 1474 O O . ASP A 1 182 ? -8.312 -12.562 -3.346 1 86.56 182 ASP A O 1
ATOM 1478 N N . PHE A 1 183 ? -6.484 -11.961 -4.438 1 91.62 183 PHE A N 1
ATOM 1479 C CA . PHE A 1 183 ? -7.012 -12.391 -5.727 1 91.62 183 PHE A CA 1
ATOM 1480 C C . PHE A 1 183 ? -7.328 -13.875 -5.715 1 91.62 183 PHE A C 1
ATOM 1482 O O . PHE A 1 183 ? -8.445 -14.281 -6.047 1 91.62 183 PHE A O 1
ATOM 1489 N N . VAL A 1 184 ? -6.41 -14.688 -5.23 1 93.56 184 VAL A N 1
ATOM 1490 C CA . VAL A 1 184 ? -6.605 -16.141 -5.273 1 93.56 184 VAL A CA 1
ATOM 1491 C C . VAL A 1 184 ? -7.645 -16.547 -4.234 1 93.56 184 VAL A C 1
ATOM 1493 O O . VAL A 1 184 ? -8.375 -17.516 -4.43 1 93.56 184 VAL A O 1
ATOM 1496 N N . THR A 1 185 ? -7.703 -15.828 -3.129 1 90.38 185 THR A N 1
ATOM 1497 C CA . THR A 1 185 ? -8.672 -16.141 -2.086 1 90.38 185 THR A CA 1
ATOM 1498 C C . THR A 1 185 ? -10.094 -15.875 -2.574 1 90.38 185 THR A C 1
ATOM 1500 O O . THR A 1 185 ? -11.016 -16.625 -2.24 1 90.38 185 THR A O 1
ATOM 1503 N N . THR A 1 186 ? -10.18 -14.883 -3.412 1 88.25 186 THR A N 1
ATOM 1504 C CA . THR A 1 186 ? -11.508 -14.5 -3.898 1 88.25 186 THR A CA 1
ATOM 1505 C C . THR A 1 186 ? -11.93 -15.391 -5.066 1 88.25 186 THR A C 1
ATOM 1507 O O . THR A 1 186 ? -13.125 -15.555 -5.324 1 88.25 186 THR A O 1
ATOM 1510 N N . HIS A 1 187 ? -10.984 -15.977 -5.762 1 82.69 187 HIS A N 1
ATOM 1511 C CA . HIS A 1 187 ? -11.297 -16.703 -6.984 1 82.69 187 HIS A CA 1
ATOM 1512 C C . HIS A 1 187 ? -11.125 -18.203 -6.789 1 82.69 187 HIS A C 1
ATOM 1514 O O . HIS A 1 187 ? -11.461 -19 -7.676 1 82.69 187 HIS A O 1
ATOM 1520 N N . SER A 1 188 ? -10.539 -18.531 -5.648 1 72.62 188 SER A N 1
ATOM 1521 C CA . SER A 1 188 ? -10.422 -19.969 -5.383 1 72.62 188 SER A CA 1
ATOM 1522 C C . SER A 1 188 ? -11.508 -20.438 -4.426 1 72.62 188 SER A C 1
ATOM 1524 O O . SER A 1 188 ? -12.016 -19.656 -3.613 1 72.62 188 SER A O 1
ATOM 1526 N N . MET B 1 1 ? 23.734 5.168 13.227 1 31.25 1 MET B N 1
ATOM 1527 C CA . MET B 1 1 ? 23.188 6.133 14.18 1 31.25 1 MET B CA 1
ATOM 1528 C C . MET B 1 1 ? 22.047 6.93 13.555 1 31.25 1 MET B C 1
ATOM 1530 O O . MET B 1 1 ? 21.125 7.359 14.25 1 31.25 1 MET B O 1
ATOM 1534 N N . GLU B 1 2 ? 22.031 7.336 12.125 1 44.66 2 GLU B N 1
ATOM 1535 C CA . GLU B 1 2 ? 21.094 8.156 11.367 1 44.66 2 GLU B CA 1
ATOM 1536 C C . GLU B 1 2 ? 19.781 7.402 11.117 1 44.66 2 GLU B C 1
ATOM 1538 O O . GLU B 1 2 ? 18.703 7.984 11.195 1 44.66 2 GLU B O 1
ATOM 1543 N N . ALA B 1 3 ? 19.859 6.156 10.977 1 47.56 3 ALA B N 1
ATOM 1544 C CA . ALA B 1 3 ? 18.703 5.301 10.719 1 47.56 3 ALA B CA 1
ATOM 1545 C C . ALA B 1 3 ? 17.812 5.195 11.953 1 47.56 3 ALA B C 1
ATOM 1547 O O . ALA B 1 3 ? 16.594 5.184 11.844 1 47.56 3 ALA B O 1
ATOM 1548 N N . SER B 1 4 ? 18.453 5.082 13.109 1 51.78 4 SER B N 1
ATOM 1549 C CA . SER B 1 4 ? 17.734 5 14.383 1 51.78 4 SER B CA 1
ATOM 1550 C C . SER B 1 4 ? 16.938 6.273 14.656 1 51.78 4 SER B C 1
ATOM 1552 O O . SER B 1 4 ? 15.797 6.215 15.109 1 51.78 4 SER B O 1
ATOM 1554 N N . GLY B 1 5 ? 17.516 7.398 14.258 1 58.94 5 GLY B N 1
ATOM 1555 C CA . GLY B 1 5 ? 16.859 8.68 14.422 1 58.94 5 GLY B CA 1
ATOM 1556 C C . GLY B 1 5 ? 15.625 8.828 13.547 1 58.94 5 GLY B C 1
ATOM 1557 O O . GLY B 1 5 ? 14.594 9.336 13.992 1 58.94 5 GLY B O 1
ATOM 1558 N N . ASN B 1 6 ? 15.75 8.227 12.461 1 73.75 6 ASN B N 1
ATOM 1559 C CA . ASN B 1 6 ? 14.656 8.32 11.5 1 73.75 6 ASN B CA 1
ATOM 1560 C C . ASN B 1 6 ? 13.477 7.449 11.914 1 73.75 6 ASN B C 1
ATOM 1562 O O . ASN B 1 6 ? 12.32 7.855 11.773 1 73.75 6 ASN B O 1
ATOM 1566 N N . ALA B 1 7 ? 13.797 6.34 12.539 1 72.56 7 ALA B N 1
ATOM 1567 C CA . ALA B 1 7 ? 12.719 5.465 13 1 72.56 7 ALA B CA 1
ATOM 1568 C C . ALA B 1 7 ? 11.969 6.082 14.172 1 72.56 7 ALA B C 1
ATOM 1570 O O . ALA B 1 7 ? 10.742 6.004 14.25 1 72.56 7 ALA B O 1
ATOM 1571 N N . ALA B 1 8 ? 12.719 6.684 15.07 1 75.56 8 ALA B N 1
ATOM 1572 C CA . ALA B 1 8 ? 12.102 7.336 16.219 1 75.56 8 ALA B CA 1
ATOM 1573 C C . ALA B 1 8 ? 11.258 8.531 15.789 1 75.56 8 ALA B C 1
ATOM 1575 O O . ALA B 1 8 ? 10.156 8.742 16.297 1 75.56 8 ALA B O 1
ATOM 1576 N N . SER B 1 9 ? 11.789 9.289 14.844 1 83.69 9 SER B N 1
ATOM 1577 C CA . SER B 1 9 ? 11.055 10.438 14.312 1 83.69 9 SER B CA 1
ATOM 1578 C C . SER B 1 9 ? 9.789 9.992 13.578 1 83.69 9 SER B C 1
ATOM 1580 O O . SER B 1 9 ? 8.742 10.625 13.711 1 83.69 9 SER B O 1
ATOM 1582 N N . ARG B 1 10 ? 9.914 8.898 12.906 1 84.38 10 ARG B N 1
ATOM 1583 C CA . ARG B 1 10 ? 8.766 8.359 12.188 1 84.38 10 ARG B CA 1
ATOM 1584 C C . ARG B 1 10 ? 7.664 7.93 13.148 1 84.38 10 ARG B C 1
ATOM 1586 O O . ARG B 1 10 ? 6.484 8.195 12.906 1 84.38 10 ARG B O 1
ATOM 1593 N N . GLN B 1 11 ? 8.102 7.297 14.164 1 81.62 11 GLN B N 1
ATOM 1594 C CA . GLN B 1 11 ? 7.137 6.848 15.164 1 81.62 11 GLN B CA 1
ATOM 1595 C C . GLN B 1 11 ? 6.441 8.031 15.828 1 81.62 11 GLN B C 1
ATOM 1597 O O . GLN B 1 11 ? 5.219 8.039 15.977 1 81.62 11 GLN B O 1
ATOM 1602 N N . LYS B 1 12 ? 7.238 8.945 16.25 1 85.44 12 LYS B N 1
ATOM 1603 C CA . LYS B 1 12 ? 6.68 10.133 16.891 1 85.44 12 LYS B CA 1
ATOM 1604 C C . LYS B 1 12 ? 5.711 10.852 15.961 1 85.44 12 LYS B C 1
ATOM 1606 O O . LYS B 1 12 ? 4.617 11.242 16.375 1 85.44 12 LYS B O 1
ATOM 1611 N N . ASN B 1 13 ? 6.09 11.008 14.727 1 90.31 13 ASN B N 1
ATOM 1612 C CA . ASN B 1 13 ? 5.242 11.695 13.758 1 90.31 13 ASN B CA 1
ATOM 1613 C C . ASN B 1 13 ? 3.959 10.914 13.484 1 90.31 13 ASN B C 1
ATOM 1615 O O . ASN B 1 13 ? 2.912 11.5 13.219 1 90.31 13 ASN B O 1
ATOM 1619 N N . SER B 1 14 ? 4.004 9.609 13.539 1 89.5 14 SER B N 1
ATOM 1620 C CA . SER B 1 14 ? 2.799 8.789 13.414 1 89.5 14 SER B CA 1
ATOM 1621 C C . SER B 1 14 ? 1.799 9.109 14.523 1 89.5 14 SER B C 1
ATOM 1623 O O . SER B 1 14 ? 0.606 9.281 14.258 1 89.5 14 SER B O 1
ATOM 1625 N N . LEU B 1 15 ? 2.359 9.242 15.695 1 87.75 15 LEU B N 1
ATOM 1626 C CA . LEU B 1 15 ? 1.508 9.539 16.844 1 87.75 15 LEU B CA 1
ATOM 1627 C C . LEU B 1 15 ? 0.937 10.945 16.75 1 87.75 15 LEU B C 1
ATOM 1629 O O . LEU B 1 15 ? -0.22 11.18 17.109 1 87.75 15 LEU B O 1
ATOM 1633 N N . ILE B 1 16 ? 1.693 11.859 16.359 1 92.5 16 ILE B N 1
ATOM 1634 C CA . ILE B 1 16 ? 1.246 13.242 16.219 1 92.5 16 ILE B CA 1
ATOM 1635 C C . ILE B 1 16 ? 0.103 13.312 15.203 1 92.5 16 ILE B C 1
ATOM 1637 O O . ILE B 1 16 ? -0.92 13.953 15.453 1 92.5 16 ILE B O 1
ATOM 1641 N N . LEU B 1 17 ? 0.289 12.625 14.086 1 94.56 17 LEU B N 1
ATOM 1642 C CA . LEU B 1 17 ? -0.749 12.625 13.062 1 94.56 17 LEU B CA 1
ATOM 1643 C C . LEU B 1 17 ? -2.031 11.992 13.586 1 94.56 17 LEU B C 1
ATOM 1645 O O . LEU B 1 17 ? -3.125 12.516 13.375 1 94.56 17 LEU B O 1
ATOM 1649 N N . LEU B 1 18 ? -1.914 10.883 14.281 1 90.44 18 LEU B N 1
ATOM 1650 C CA . LEU B 1 18 ? -3.086 10.234 14.859 1 90.44 18 LEU B CA 1
ATOM 1651 C C . LEU B 1 18 ? -3.801 11.164 15.828 1 90.44 18 LEU B C 1
ATOM 1653 O O . LEU B 1 18 ? -5.023 11.297 15.781 1 90.44 18 LEU B O 1
ATOM 1657 N N . SER B 1 19 ? -3.023 11.766 16.734 1 89.12 19 SER B N 1
ATOM 1658 C CA . SER B 1 19 ? -3.59 12.711 17.688 1 89.12 19 SER B CA 1
ATOM 1659 C C . SER B 1 19 ? -4.254 13.891 16.969 1 89.12 19 SER B C 1
ATOM 1661 O O . SER B 1 19 ? -5.301 14.367 17.406 1 89.12 19 SER B O 1
ATOM 1663 N N . PHE B 1 20 ? -3.658 14.383 15.898 1 93.44 20 PHE B N 1
ATOM 1664 C CA . PHE B 1 20 ? -4.203 15.461 15.078 1 93.44 20 PHE B CA 1
ATOM 1665 C C . PHE B 1 20 ? -5.59 15.102 14.562 1 93.44 20 PHE B C 1
ATOM 1667 O O . PHE B 1 20 ? -6.523 15.898 14.672 1 93.44 20 PHE B O 1
ATOM 1674 N N . PHE B 1 21 ? -5.711 13.859 14 1 92.44 21 PHE B N 1
ATOM 1675 C CA . PHE B 1 21 ? -6.992 13.375 13.5 1 92.44 21 PHE B CA 1
ATOM 1676 C C . PHE B 1 21 ? -8.016 13.281 14.633 1 92.44 21 PHE B C 1
ATOM 1678 O O . PHE B 1 21 ? -9.156 13.734 14.477 1 92.44 21 PHE B O 1
ATOM 1685 N N . GLU B 1 22 ? -7.625 12.797 15.703 1 87.75 22 GLU B N 1
ATOM 1686 C CA . GLU B 1 22 ? -8.531 12.547 16.828 1 87.75 22 GLU B CA 1
ATOM 1687 C C . GLU B 1 22 ? -9.023 13.859 17.438 1 87.75 22 GLU B C 1
ATOM 1689 O O . GLU B 1 22 ? -10.195 13.969 17.797 1 87.75 22 GLU B O 1
ATOM 1694 N N . GLN B 1 23 ? -8.133 14.82 17.5 1 90.31 23 GLN B N 1
ATOM 1695 C CA . GLN B 1 23 ? -8.477 16.078 18.156 1 90.31 23 GLN B CA 1
ATOM 1696 C C . GLN B 1 23 ? -9.312 16.969 17.25 1 90.31 23 GLN B C 1
ATOM 1698 O O . GLN B 1 23 ? -10.109 17.781 17.719 1 90.31 23 GLN B O 1
ATOM 1703 N N . GLN B 1 24 ? -9.055 16.969 15.922 1 88.25 24 GLN B N 1
ATOM 1704 C CA . GLN B 1 24 ? -9.836 17.781 15 1 88.25 24 GLN B CA 1
ATOM 1705 C C . GLN B 1 24 ? -11.273 17.281 14.906 1 88.25 24 GLN B C 1
ATOM 1707 O O . GLN B 1 24 ? -12.195 18.062 14.641 1 88.25 24 GLN B O 1
ATOM 1712 N N . GLY B 1 25 ? -11.516 16.125 15.203 1 76.69 25 GLY B N 1
ATOM 1713 C CA . GLY B 1 25 ? -12.867 15.586 15.203 1 76.69 25 GLY B CA 1
ATOM 1714 C C . GLY B 1 25 ? -13.562 15.727 13.859 1 76.69 25 GLY B C 1
ATOM 1715 O O . GLY B 1 25 ? -12.914 15.758 12.812 1 76.69 25 GLY B O 1
ATOM 1716 N N . ASN B 1 26 ? -14.922 15.641 13.844 1 71.81 26 ASN B N 1
ATOM 1717 C CA . ASN B 1 26 ? -15.859 15.805 12.734 1 71.81 26 ASN B CA 1
ATOM 1718 C C . ASN B 1 26 ? -15.531 14.867 11.578 1 71.81 26 ASN B C 1
ATOM 1720 O O . ASN B 1 26 ? -15.641 15.25 10.414 1 71.81 26 ASN B O 1
ATOM 1724 N N . GLN B 1 27 ? -15.117 13.75 11.875 1 76.69 27 GLN B N 1
ATOM 1725 C CA . GLN B 1 27 ? -14.859 12.758 10.836 1 76.69 27 GLN B CA 1
ATOM 1726 C C . GLN B 1 27 ? -16.109 11.922 10.555 1 76.69 27 GLN B C 1
ATOM 1728 O O . GLN B 1 27 ? -16.938 11.719 11.438 1 76.69 27 GLN B O 1
ATOM 1733 N N . ASN B 1 28 ? -16.344 11.711 9.344 1 81 28 ASN B N 1
ATOM 1734 C CA . ASN B 1 28 ? -17.453 10.812 9.016 1 81 28 ASN B CA 1
ATOM 1735 C C . ASN B 1 28 ? -17.203 9.398 9.531 1 81 28 ASN B C 1
ATOM 1737 O O . ASN B 1 28 ? -16.078 9.07 9.922 1 81 28 ASN B O 1
ATOM 1741 N N . ASP B 1 29 ? -18.281 8.695 9.625 1 84.81 29 ASP B N 1
ATOM 1742 C CA . ASP B 1 29 ? -18.234 7.375 10.25 1 84.81 29 ASP B C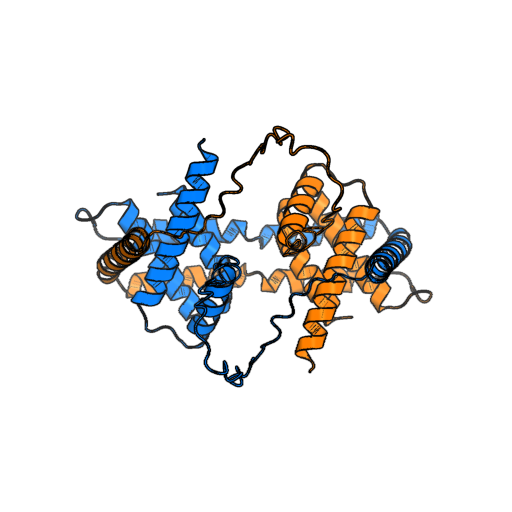A 1
ATOM 1743 C C . ASP B 1 29 ? -17.234 6.465 9.539 1 84.81 29 ASP B C 1
ATOM 1745 O O . ASP B 1 29 ? -16.547 5.684 10.188 1 84.81 29 ASP B O 1
ATOM 1749 N N . LYS B 1 30 ? -17.219 6.586 8.344 1 80.81 30 LYS B N 1
ATOM 1750 C CA . LYS B 1 30 ? -16.328 5.715 7.582 1 80.81 30 LYS B CA 1
ATOM 1751 C C . LYS B 1 30 ? -14.867 6.016 7.898 1 80.81 30 LYS B C 1
ATOM 1753 O O . LYS B 1 30 ? -14.062 5.102 8.039 1 80.81 30 LYS B O 1
ATOM 1758 N N . LEU B 1 31 ? -14.555 7.27 7.969 1 87.44 31 LEU B N 1
ATOM 1759 C CA . LEU B 1 31 ? -13.195 7.648 8.32 1 87.44 31 LEU B CA 1
ATOM 1760 C C . LEU B 1 31 ? -12.859 7.215 9.742 1 87.44 31 LEU B C 1
ATOM 1762 O O . LEU B 1 31 ? -11.742 6.773 10.016 1 87.44 31 LEU B O 1
ATOM 1766 N N . LYS B 1 32 ? -13.836 7.301 10.609 1 87.38 32 LYS B N 1
ATOM 1767 C CA . LYS B 1 32 ? -13.641 6.859 11.984 1 87.38 32 LYS B CA 1
ATOM 1768 C C . LYS B 1 32 ? -13.305 5.371 12.039 1 87.38 32 LYS B C 1
ATOM 1770 O O . LYS B 1 32 ? -12.438 4.953 12.812 1 87.38 32 LYS B O 1
ATOM 1775 N N . ASP B 1 33 ? -14.031 4.641 11.227 1 84.88 33 ASP B N 1
ATOM 1776 C CA . ASP B 1 33 ? -13.773 3.207 11.164 1 84.88 33 ASP B CA 1
ATOM 1777 C C . ASP B 1 33 ? -12.359 2.924 10.68 1 84.88 33 ASP B C 1
ATOM 1779 O O . ASP B 1 33 ? -11.664 2.068 11.234 1 84.88 33 ASP B O 1
ATOM 1783 N N . GLU B 1 34 ? -12.008 3.664 9.641 1 80.12 34 GLU B N 1
ATOM 1784 C CA . GLU B 1 34 ? -10.664 3.475 9.094 1 80.12 34 GLU B CA 1
ATOM 1785 C C . GLU B 1 34 ? -9.594 3.871 10.109 1 80.12 34 GLU B C 1
ATOM 1787 O O . GLU B 1 34 ? -8.547 3.229 10.203 1 80.12 34 GLU B O 1
ATOM 1792 N N . LEU B 1 35 ? -9.859 4.898 10.852 1 85.06 35 LEU B N 1
ATOM 1793 C CA . LEU B 1 35 ? -8.93 5.359 11.883 1 85.06 35 LEU B CA 1
ATOM 1794 C C . LEU B 1 35 ? -8.789 4.324 12.992 1 85.06 35 LEU B C 1
ATOM 1796 O O . LEU B 1 35 ? -7.695 4.117 13.516 1 85.06 35 LEU B O 1
ATOM 1800 N N . ARG B 1 36 ? -9.891 3.695 13.336 1 82.19 36 ARG B N 1
ATOM 1801 C CA . ARG B 1 36 ? -9.859 2.629 14.328 1 82.19 36 ARG B CA 1
ATOM 1802 C C . ARG B 1 36 ? -8.992 1.463 13.852 1 82.19 36 ARG B C 1
ATOM 1804 O O . ARG B 1 36 ? -8.211 0.911 14.625 1 82.19 36 ARG B O 1
ATOM 1811 N N . GLN B 1 37 ? -9.234 1.136 12.586 1 76.81 37 GLN B N 1
ATOM 1812 C CA . GLN B 1 37 ? -8.43 0.059 12.023 1 76.81 37 GLN B CA 1
ATOM 1813 C C . GLN B 1 37 ? -6.949 0.419 12.023 1 76.81 37 GLN B C 1
ATOM 1815 O O . GLN B 1 37 ? -6.105 -0.412 12.367 1 76.81 37 GLN B O 1
ATOM 1820 N N . LEU B 1 38 ? -6.672 1.62 11.656 1 77.94 38 LEU B N 1
ATOM 1821 C CA . LEU B 1 38 ? -5.301 2.111 11.641 1 77.94 38 LEU B CA 1
ATOM 1822 C C . LEU B 1 38 ? -4.703 2.094 13.047 1 77.94 38 LEU B C 1
ATOM 1824 O O . LEU B 1 38 ? -3.559 1.669 13.234 1 77.94 38 LEU B O 1
ATOM 1828 N N . ASN B 1 39 ? -5.516 2.529 14.023 1 76.56 39 ASN B N 1
ATOM 1829 C CA . ASN B 1 39 ? -5.082 2.52 15.414 1 76.56 39 ASN B CA 1
ATOM 1830 C C . ASN B 1 39 ? -4.762 1.106 15.891 1 76.56 39 ASN B C 1
ATOM 1832 O O . ASN B 1 39 ? -3.803 0.9 16.641 1 76.56 39 ASN B O 1
ATOM 1836 N N . ASN B 1 40 ? -5.523 0.122 15.414 1 70.69 40 ASN B N 1
ATOM 1837 C CA . ASN B 1 40 ? -5.305 -1.277 15.766 1 70.69 40 ASN B CA 1
ATOM 1838 C C . ASN B 1 40 ? -4.012 -1.812 15.156 1 70.69 40 ASN B C 1
ATOM 1840 O O . ASN B 1 40 ? -3.316 -2.621 15.773 1 70.69 40 ASN B O 1
ATOM 1844 N N . GLU B 1 41 ? -3.812 -1.33 14.055 1 62.59 41 GLU B N 1
ATOM 1845 C CA . GLU B 1 41 ? -2.613 -1.765 13.344 1 62.59 41 GLU B CA 1
ATOM 1846 C C . GLU B 1 41 ? -1.357 -1.152 13.961 1 62.59 41 GLU B C 1
ATOM 1848 O O . GLU B 1 41 ? -0.279 -1.746 13.898 1 62.59 41 GLU B O 1
ATOM 1853 N N . LEU B 1 42 ? -1.526 0.06 14.5 1 62.59 42 LEU B N 1
ATOM 1854 C CA . LEU B 1 42 ? -0.387 0.787 15.055 1 62.59 42 LEU B CA 1
ATOM 1855 C C . LEU B 1 42 ? -0.142 0.394 16.5 1 62.59 42 LEU B C 1
ATOM 1857 O O . LEU B 1 42 ? 0.912 0.701 17.062 1 62.59 42 LEU B O 1
ATOM 1861 N N . LYS B 1 43 ? -1.22 -0.183 17.219 1 55.53 43 LYS B N 1
ATOM 1862 C CA . LYS B 1 43 ? -1.126 -0.629 18.594 1 55.53 43 LYS B CA 1
ATOM 1863 C C . LYS B 1 43 ? -0.13 -1.776 18.734 1 55.53 43 LYS B C 1
ATOM 1865 O O . LYS B 1 43 ? -0.365 -2.875 18.234 1 55.53 43 LYS B O 1
ATOM 1870 N N . PRO B 1 44 ? 0.923 -1.878 18.531 1 47.06 44 PRO B N 1
ATOM 1871 C CA . PRO B 1 44 ? 1.559 -3.115 19 1 47.06 44 PRO B CA 1
ATOM 1872 C C . PRO B 1 44 ? 0.958 -3.639 20.297 1 47.06 44 PRO B C 1
ATOM 1874 O O . PRO B 1 44 ? 0.178 -2.936 20.953 1 47.06 44 PRO B O 1
ATOM 1877 N N . PHE B 1 45 ? 2.137 -4.086 21.391 1 35.81 45 PHE B N 1
ATOM 1878 C CA . PHE B 1 45 ? 2.512 -4.887 22.547 1 35.81 45 PHE B CA 1
ATOM 1879 C C . PHE B 1 45 ? 2.018 -4.238 23.844 1 35.81 45 PHE B C 1
ATOM 1881 O O . PHE B 1 45 ? 2.771 -4.113 24.797 1 35.81 45 PHE B O 1
ATOM 1888 N N . ARG B 1 46 ? 1.285 -3.244 23.766 1 34.88 46 ARG B N 1
ATOM 1889 C CA . ARG B 1 46 ? 0.902 -2.627 25.031 1 34.88 46 ARG B CA 1
ATOM 1890 C C . ARG B 1 46 ? 0.429 -3.678 26.031 1 34.88 46 ARG B C 1
ATOM 1892 O O . ARG B 1 46 ? 0.782 -3.625 27.203 1 34.88 46 ARG B O 1
ATOM 1899 N N . ASP B 1 47 ? -0.651 -4.27 25.594 1 36.59 47 ASP B N 1
ATOM 1900 C CA . ASP B 1 47 ? -1.413 -4.984 26.609 1 36.59 47 ASP B CA 1
ATOM 1901 C C . ASP B 1 47 ? -0.601 -6.137 27.188 1 36.59 47 ASP B C 1
ATOM 1903 O O . ASP B 1 47 ? -1.11 -6.91 28 1 36.59 47 ASP B O 1
ATOM 1907 N N . ILE B 1 48 ? 0.567 -6.449 26.594 1 33.47 48 ILE B N 1
ATOM 1908 C CA . ILE B 1 48 ? 1.028 -7.609 27.344 1 33.47 48 ILE B CA 1
ATOM 1909 C C . ILE B 1 48 ? 1.348 -7.203 28.781 1 33.47 48 ILE B C 1
ATOM 1911 O O . ILE B 1 48 ? 1.202 -8.008 29.703 1 33.47 48 ILE B O 1
ATOM 1915 N N . ASN B 1 49 ? 2.002 -5.969 28.906 1 32.44 49 ASN B N 1
ATOM 1916 C CA . ASN B 1 49 ? 2.557 -5.859 30.25 1 32.44 49 ASN B CA 1
ATOM 1917 C C . ASN B 1 49 ? 1.481 -5.504 31.266 1 32.44 49 ASN B C 1
ATOM 1919 O O . ASN B 1 49 ? 1.78 -5.32 32.438 1 32.44 49 ASN B O 1
ATOM 1923 N N . ASP B 1 50 ? 0.404 -4.828 30.859 1 32.41 50 ASP B N 1
ATOM 1924 C CA . ASP B 1 50 ? -0.304 -4.402 32.062 1 32.41 50 ASP B CA 1
ATOM 1925 C C . ASP B 1 50 ? -0.806 -5.602 32.875 1 32.41 50 ASP B C 1
ATOM 1927 O O . ASP B 1 50 ? -2.012 -5.84 32.938 1 32.41 50 ASP B O 1
ATOM 1931 N N . TYR B 1 51 ? -0.229 -6.848 32.594 1 31.62 51 TYR B N 1
ATOM 1932 C CA . TYR B 1 51 ? -0.536 -7.719 33.75 1 31.62 51 TYR B CA 1
ATOM 1933 C C . TYR B 1 51 ? -0.161 -7.055 35.062 1 31.62 51 TYR B C 1
ATOM 1935 O O . TYR B 1 51 ? 1.022 -6.898 35.375 1 31.62 51 TYR B O 1
ATOM 1943 N N . ASP B 1 52 ? -0.814 -6.004 35.406 1 29.97 52 ASP B N 1
ATOM 1944 C CA . ASP B 1 52 ? -0.769 -5.578 36.812 1 29.97 52 ASP B CA 1
ATOM 1945 C C . ASP B 1 52 ? -0.71 -6.781 37.75 1 29.97 52 ASP B C 1
ATOM 1947 O O . ASP B 1 52 ? -1.589 -7.645 37.719 1 29.97 52 ASP B O 1
ATOM 1951 N N . SER B 1 53 ? 0.403 -7.254 38.094 1 31.81 53 SER B N 1
ATOM 1952 C CA . SER B 1 53 ? 0.792 -8.078 39.219 1 31.81 53 SER B CA 1
ATOM 1953 C C . SER B 1 53 ? 0.146 -7.574 40.5 1 31.81 53 SER B C 1
ATOM 1955 O O . SER B 1 53 ? 0.599 -7.906 41.594 1 31.81 53 SER B O 1
ATOM 1957 N N . ASP B 1 54 ? -0.965 -6.777 40.531 1 30.25 54 ASP B N 1
ATOM 1958 C CA . ASP B 1 54 ? -1.41 -6.551 41.906 1 30.25 54 ASP B CA 1
ATOM 1959 C C . ASP B 1 54 ? -1.696 -7.871 42.625 1 30.25 54 ASP B C 1
ATOM 1961 O O . ASP B 1 54 ? -2.77 -8.453 42.438 1 30.25 54 ASP B O 1
ATOM 1965 N N . ILE B 1 55 ? -0.718 -8.68 42.906 1 30.19 55 ILE B N 1
ATOM 1966 C CA . ILE B 1 55 ? -0.781 -9.758 43.875 1 30.19 55 ILE B CA 1
ATOM 1967 C C . ILE B 1 55 ? -1.178 -9.203 45.25 1 30.19 55 ILE B C 1
ATOM 1969 O O . ILE B 1 55 ? -0.375 -8.539 45.906 1 30.19 55 ILE B O 1
ATOM 1973 N N . GLN B 1 56 ? -2.266 -8.438 45.469 1 27.09 56 GLN B N 1
ATOM 1974 C CA . GLN B 1 56 ? -2.662 -8.234 46.844 1 27.09 56 GLN B CA 1
ATOM 1975 C C . GLN B 1 56 ? -2.885 -9.562 47.562 1 27.09 56 GLN B C 1
ATOM 1977 O O . GLN B 1 56 ? -3.533 -10.461 47.031 1 27.09 56 GLN B O 1
ATOM 1982 N N . THR B 1 57 ? -2.193 -9.883 48.594 1 27.58 57 THR B N 1
ATOM 1983 C CA . THR B 1 57 ? -2.072 -11 49.5 1 27.58 57 THR B CA 1
ATOM 1984 C C . THR B 1 57 ? -3.365 -11.188 50.312 1 27.58 57 THR B C 1
ATOM 1986 O O . THR B 1 57 ? -3.43 -12.023 51.219 1 27.58 57 THR B O 1
ATOM 1989 N N . ASP B 1 58 ? -4.277 -10.219 50.375 1 28.41 58 ASP B N 1
ATOM 1990 C CA . ASP B 1 58 ? -5.164 -10.594 51.469 1 28.41 58 ASP B CA 1
ATOM 1991 C C . ASP B 1 58 ? -5.887 -11.906 51.188 1 28.41 58 ASP B C 1
ATOM 1993 O O . ASP B 1 58 ? -5.988 -12.312 50 1 28.41 58 ASP B O 1
ATOM 1997 N N . GLY B 1 59 ? -6.516 -12.68 52.281 1 28.28 59 GLY B N 1
ATOM 1998 C CA . GLY B 1 59 ? -7.07 -13.992 52.594 1 28.28 59 GLY B CA 1
ATOM 1999 C C . GLY B 1 59 ? -8.266 -14.344 51.75 1 28.28 59 GLY B C 1
ATOM 2000 O O . GLY B 1 59 ? -8.797 -15.453 51.844 1 28.28 59 GLY B O 1
ATOM 2001 N N . HIS B 1 60 ? -9.266 -13.391 51.688 1 29.28 60 HIS B N 1
ATOM 2002 C CA . HIS B 1 60 ? -10.562 -14.039 51.531 1 29.28 60 HIS B CA 1
ATOM 2003 C C . HIS B 1 60 ? -10.656 -14.773 50.219 1 29.28 60 HIS B C 1
ATOM 2005 O O . HIS B 1 60 ? -10.023 -14.367 49.219 1 29.28 60 HIS B O 1
ATOM 2011 N N . PRO B 1 61 ? -11.617 -15.844 50.219 1 27.97 61 PRO B N 1
ATOM 2012 C CA . PRO B 1 61 ? -11.758 -16.938 49.25 1 27.97 61 PRO B CA 1
ATOM 2013 C C . PRO B 1 61 ? -11.922 -16.438 47.812 1 27.97 61 PRO B C 1
ATOM 2015 O O . PRO B 1 61 ? -12.289 -15.289 47.594 1 27.97 61 PRO B O 1
ATOM 2018 N N . CYS B 1 62 ? -11.516 -17.281 46.844 1 25.77 62 CYS B N 1
ATOM 2019 C CA . CYS B 1 62 ? -11.172 -17.453 45.438 1 25.77 62 CYS B CA 1
ATOM 2020 C C . CYS B 1 62 ? -12.391 -17.219 44.562 1 25.77 62 CYS B C 1
ATOM 2022 O O . CYS B 1 62 ? -12.398 -17.625 43.375 1 25.77 62 CYS B O 1
ATOM 2024 N N . SER B 1 63 ? -13.445 -16.531 45.125 1 25.7 63 SER B N 1
ATOM 2025 C CA . SER B 1 63 ? -14.547 -16.891 44.25 1 25.7 63 SER B CA 1
ATOM 2026 C C . SER B 1 63 ? -14.258 -16.5 42.781 1 25.7 63 SER B C 1
ATOM 2028 O O . SER B 1 63 ? -13.742 -15.406 42.531 1 25.7 63 SER B O 1
ATOM 2030 N N . THR B 1 64 ? -14.188 -17.516 42 1 23.92 64 THR B N 1
ATOM 2031 C CA . THR B 1 64 ? -13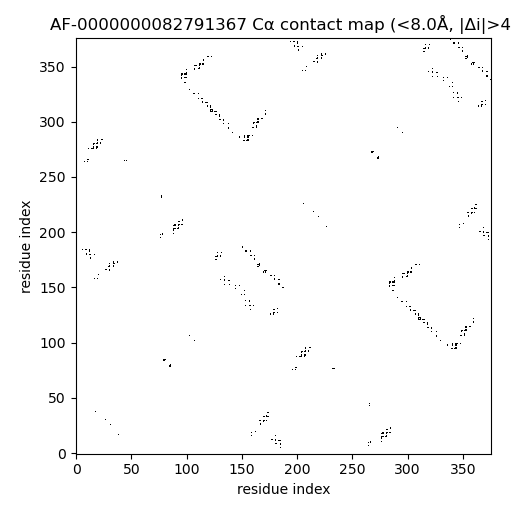.906 -17.703 40.562 1 23.92 64 THR B CA 1
ATOM 2032 C C . THR B 1 64 ? -14.875 -16.891 39.719 1 23.92 64 THR B C 1
ATOM 2034 O O . THR B 1 64 ? -16.047 -17.25 39.594 1 23.92 64 THR B O 1
ATOM 2037 N N . SER B 1 65 ? -15.047 -15.609 40.094 1 24.95 65 SER B N 1
ATOM 2038 C CA . SER B 1 65 ? -16.016 -14.914 39.25 1 24.95 65 SER B CA 1
ATOM 2039 C C . SER B 1 65 ? -15.828 -15.266 37.781 1 24.95 65 SER B C 1
ATOM 2041 O O . SER B 1 65 ? -14.703 -15.469 37.344 1 24.95 65 SER B O 1
ATOM 2043 N N . ASN B 1 66 ? -16.953 -15.664 37.281 1 21.41 66 ASN B N 1
ATOM 2044 C CA . ASN B 1 66 ? -17.359 -16.047 35.938 1 21.41 66 ASN B CA 1
ATOM 2045 C C . ASN B 1 66 ? -16.969 -14.992 34.906 1 21.41 66 ASN B C 1
ATOM 2047 O O . ASN B 1 66 ? -17.688 -14.008 34.719 1 21.41 66 ASN B O 1
ATOM 2051 N N . ARG B 1 67 ? -15.766 -14.453 35.062 1 25.06 67 ARG B N 1
ATOM 2052 C CA . ARG B 1 67 ? -15.227 -13.633 34 1 25.06 67 ARG B CA 1
ATOM 2053 C C . ARG B 1 67 ? -15.641 -14.188 32.625 1 25.06 67 ARG B C 1
ATOM 2055 O O . ARG B 1 67 ? -15.141 -15.234 32.219 1 25.06 67 ARG B O 1
ATOM 2062 N N . LEU B 1 68 ? -16.906 -14.078 32.406 1 23.5 68 LEU B N 1
ATOM 2063 C CA . LEU B 1 68 ? -17.375 -14.375 31.047 1 23.5 68 LEU B CA 1
ATOM 2064 C C . LEU B 1 68 ? -16.422 -13.789 30 1 23.5 68 LEU B C 1
ATOM 2066 O O . LEU B 1 68 ? -16.219 -12.578 29.953 1 23.5 68 LEU B O 1
ATOM 2070 N N . TYR B 1 69 ? -15.359 -14.492 29.844 1 23.86 69 TYR B N 1
ATOM 2071 C CA . TYR B 1 69 ? -14.391 -14.453 28.75 1 23.86 69 TYR B CA 1
ATOM 2072 C C . TYR B 1 69 ? -15.078 -14.234 27.406 1 23.86 69 TYR B C 1
ATOM 2074 O O . TYR B 1 69 ? -15.609 -15.18 26.812 1 23.86 69 TYR B O 1
ATOM 2082 N N . THR B 1 70 ? -16.078 -13.414 27.359 1 24.64 70 THR B N 1
ATOM 2083 C CA . THR B 1 70 ? -16.438 -13.336 25.953 1 24.64 70 THR B CA 1
ATOM 2084 C C . THR B 1 70 ? -15.195 -13.18 25.078 1 24.64 70 THR B C 1
ATOM 2086 O O . THR B 1 70 ? -14.555 -12.125 25.094 1 24.64 70 THR B O 1
ATOM 2089 N N . GLY B 1 71 ? -14.352 -14.117 25.094 1 26.89 71 GLY B N 1
ATOM 2090 C CA . GLY B 1 71 ? -13.219 -14.562 24.297 1 26.89 71 GLY B CA 1
ATOM 2091 C C . GLY B 1 71 ? -13.383 -14.273 22.828 1 26.89 71 GLY B C 1
ATOM 2092 O O . GLY B 1 71 ? -13.969 -15.062 22.078 1 26.89 71 GLY B O 1
ATOM 2093 N N . GLU B 1 72 ? -13.977 -13.227 22.469 1 26.41 72 GLU B N 1
ATOM 2094 C CA . GLU B 1 72 ? -13.93 -13.141 21 1 26.41 72 GLU B CA 1
ATOM 2095 C C . GLU B 1 72 ? -12.562 -13.562 20.469 1 26.41 72 GLU B C 1
ATOM 2097 O O . GLU B 1 72 ? -11.523 -13.156 21 1 26.41 72 GLU B O 1
ATOM 2102 N N . LEU B 1 73 ? -12.469 -14.781 19.969 1 25.83 73 LEU B N 1
ATOM 2103 C CA . LEU B 1 73 ? -11.484 -15.539 19.203 1 25.83 73 LEU B CA 1
ATOM 2104 C C . LEU B 1 73 ? -10.68 -14.625 18.297 1 25.83 73 LEU B C 1
ATOM 2106 O O . LEU B 1 73 ? -11.18 -14.172 17.25 1 25.83 73 LEU B O 1
ATOM 2110 N N . GLU B 1 74 ? -10.234 -13.609 18.766 1 28.8 74 GLU B N 1
ATOM 2111 C CA . GLU B 1 74 ? -9.109 -13.094 18 1 28.8 74 GLU B CA 1
ATOM 2112 C C . GLU B 1 74 ? -8.227 -14.219 17.469 1 28.8 74 GLU B C 1
ATOM 2114 O O . GLU B 1 74 ? -7.523 -14.875 18.25 1 28.8 74 GLU B O 1
ATOM 2119 N N . HIS B 1 75 ? -8.828 -15.031 16.641 1 28.44 75 HIS B N 1
ATOM 2120 C CA . HIS B 1 75 ? -8.109 -16.078 15.914 1 28.44 75 HIS B CA 1
ATOM 2121 C C . HIS B 1 75 ? -6.672 -15.648 15.617 1 28.44 75 HIS B C 1
ATOM 2123 O O . HIS B 1 75 ? -6.445 -14.703 14.852 1 28.44 75 HIS B O 1
ATOM 2129 N N . HIS B 1 76 ? -5.918 -15.438 16.516 1 31.31 76 HIS B N 1
ATOM 2130 C CA . HIS B 1 76 ? -4.48 -15.609 16.359 1 31.31 76 HIS B CA 1
ATOM 2131 C C . HIS B 1 76 ? -4.16 -16.625 15.266 1 31.31 76 HIS B C 1
ATOM 2133 O O . HIS B 1 76 ? -4.328 -17.828 15.461 1 31.31 76 HIS B O 1
ATOM 2139 N N . ILE B 1 77 ? -4.344 -16.312 14.062 1 29.64 77 ILE B N 1
ATOM 2140 C CA . ILE B 1 77 ? -3.908 -17.266 13.047 1 29.64 77 ILE B CA 1
ATOM 2141 C C . ILE B 1 77 ? -2.488 -17.734 13.352 1 29.64 77 ILE B C 1
ATOM 2143 O O . ILE B 1 77 ? -1.521 -17.016 13.086 1 29.64 77 ILE B O 1
ATOM 2147 N N . GLU B 1 78 ? -1.993 -17.875 14.422 1 34.25 78 GLU B N 1
ATOM 2148 C CA . GLU B 1 78 ? -0.915 -18.859 14.555 1 34.25 78 GLU B CA 1
ATOM 2149 C C . GLU B 1 78 ? -1.039 -19.969 13.516 1 34.25 78 GLU B C 1
ATOM 2151 O O . GLU B 1 78 ? -1.905 -20.844 13.625 1 34.25 78 GLU B O 1
ATOM 2156 N N . PHE B 1 79 ? -0.927 -19.703 12.273 1 34.06 79 PHE B N 1
ATOM 2157 C CA . PHE B 1 79 ? -0.857 -20.891 11.445 1 34.06 79 PHE B CA 1
ATOM 2158 C C . PHE B 1 79 ? 0.057 -21.938 12.078 1 34.06 79 PHE B C 1
ATOM 2160 O O . PHE B 1 79 ? 1.279 -21.875 11.93 1 34.06 79 PHE B O 1
ATOM 2167 N N . ARG B 1 80 ? 0.184 -22.078 13.227 1 40.03 80 ARG B N 1
ATOM 2168 C CA . ARG B 1 80 ? 0.67 -23.297 13.852 1 40.03 80 ARG B CA 1
ATOM 2169 C C . ARG B 1 80 ? 0.215 -24.531 13.078 1 40.03 80 ARG B C 1
ATOM 2171 O O . ARG B 1 80 ? -0.754 -25.188 13.461 1 40.03 80 ARG B O 1
ATOM 2178 N N . GLY B 1 81 ? 0.072 -24.266 11.805 1 46.78 81 GLY B N 1
ATOM 2179 C CA . GLY B 1 81 ? -0.248 -25.609 11.367 1 46.78 81 GLY B CA 1
ATOM 2180 C C . GLY B 1 81 ? 0.638 -26.672 11.992 1 46.78 81 GLY B C 1
ATOM 2181 O O . GLY B 1 81 ? 1.811 -26.422 12.273 1 46.78 81 GLY B O 1
ATOM 2182 N N . ASN B 1 82 ? 0.15 -27.5 12.812 1 59.91 82 ASN B N 1
ATOM 2183 C CA . ASN B 1 82 ? 0.867 -28.719 13.172 1 59.91 82 ASN B CA 1
ATOM 2184 C C . ASN B 1 82 ? 1.773 -29.188 12.039 1 59.91 82 ASN B C 1
ATOM 2186 O O . ASN B 1 82 ? 1.637 -28.734 10.898 1 59.91 82 ASN B O 1
ATOM 2190 N N . ASP B 1 83 ? 2.969 -29.672 12.484 1 69.5 83 ASP B N 1
ATOM 2191 C CA . ASP B 1 83 ? 3.879 -30.297 11.531 1 69.5 83 ASP B CA 1
ATOM 2192 C C . ASP B 1 83 ? 3.123 -30.812 10.305 1 69.5 83 ASP B C 1
ATOM 2194 O O . ASP B 1 83 ? 3.609 -30.703 9.18 1 69.5 83 ASP B O 1
ATOM 2198 N N . HIS B 1 84 ? 1.896 -31.016 10.555 1 72.88 84 HIS B N 1
ATOM 2199 C CA . HIS B 1 84 ? 1.103 -31.578 9.469 1 72.88 84 HIS B CA 1
ATOM 2200 C C . HIS B 1 84 ? 0.617 -30.5 8.516 1 72.88 84 HIS B C 1
ATOM 2202 O O . HIS B 1 84 ? 0.656 -30.672 7.293 1 72.88 84 HIS B O 1
ATOM 2208 N N . GLU B 1 85 ? 0.237 -29.344 9.078 1 76.5 85 GLU B N 1
ATOM 2209 C CA . GLU B 1 85 ? -0.261 -28.266 8.227 1 76.5 85 GLU B CA 1
ATOM 2210 C C . GLU B 1 85 ? 0.863 -27.656 7.402 1 76.5 85 GLU B C 1
ATOM 2212 O O . GLU B 1 85 ? 0.669 -27.328 6.23 1 76.5 85 GLU B O 1
ATOM 2217 N N . ASN B 1 86 ? 1.961 -27.547 8.047 1 77.75 86 ASN B N 1
ATOM 2218 C CA . ASN B 1 86 ? 3.127 -27.031 7.344 1 77.75 86 ASN B CA 1
ATOM 2219 C C . ASN B 1 86 ? 3.531 -27.938 6.184 1 77.75 86 ASN B C 1
ATOM 2221 O O . ASN B 1 86 ? 3.922 -27.453 5.121 1 77.75 86 ASN B O 1
ATOM 2225 N N . GLU B 1 87 ? 3.434 -29.219 6.457 1 85.62 87 GLU B N 1
ATOM 2226 C CA . GLU B 1 87 ? 3.76 -30.188 5.406 1 85.62 87 GLU B CA 1
ATOM 2227 C C . GLU B 1 87 ? 2.754 -30.109 4.262 1 85.62 87 GLU B C 1
ATOM 2229 O O . GLU B 1 87 ? 3.127 -30.234 3.094 1 85.62 87 GLU B O 1
ATOM 2234 N N . GLN B 1 88 ? 1.553 -29.875 4.621 1 88.06 88 GLN B N 1
ATOM 2235 C CA . GLN B 1 88 ? 0.526 -29.734 3.594 1 88.06 88 GLN B CA 1
ATOM 2236 C C . GLN B 1 88 ? 0.784 -28.5 2.721 1 88.06 88 GLN B C 1
ATOM 2238 O O . GLN B 1 88 ? 0.66 -28.578 1.496 1 88.06 88 GLN B O 1
ATOM 2243 N N . VAL B 1 89 ? 1.119 -27.438 3.369 1 89.31 89 VAL B N 1
ATOM 2244 C CA . VAL B 1 89 ? 1.408 -26.203 2.652 1 89.31 89 VAL B CA 1
ATOM 2245 C C . VAL B 1 89 ? 2.582 -26.422 1.7 1 89.31 89 VAL B C 1
ATOM 2247 O O . VAL B 1 89 ? 2.527 -26.016 0.537 1 89.31 89 VAL B O 1
ATOM 2250 N N . ARG B 1 90 ? 3.619 -27.047 2.16 1 90.25 90 ARG B N 1
ATOM 2251 C CA . ARG B 1 90 ? 4.797 -27.328 1.343 1 90.25 90 ARG B CA 1
ATOM 2252 C C . ARG B 1 90 ? 4.449 -28.219 0.163 1 90.25 90 ARG B C 1
ATOM 2254 O O . ARG B 1 90 ? 4.973 -28.047 -0.939 1 90.25 90 ARG B O 1
ATOM 2261 N N . GLN B 1 91 ? 3.566 -29.125 0.371 1 91.44 91 GLN B N 1
ATOM 2262 C CA . GLN B 1 91 ? 3.156 -30.031 -0.692 1 91.44 91 GLN B CA 1
ATOM 2263 C C . GLN B 1 91 ? 2.346 -29.312 -1.76 1 91.44 91 GLN B C 1
ATOM 2265 O O . GLN B 1 91 ? 2.545 -29.531 -2.957 1 91.44 91 GLN B O 1
ATOM 2270 N N . ILE B 1 92 ? 1.446 -28.469 -1.292 1 92.25 92 ILE B N 1
ATOM 2271 C CA . ILE B 1 92 ? 0.643 -27.703 -2.24 1 92.25 92 ILE B CA 1
ATOM 2272 C C . ILE B 1 92 ? 1.551 -26.812 -3.086 1 92.25 92 ILE B C 1
ATOM 2274 O O . ILE B 1 92 ? 1.421 -26.766 -4.312 1 92.25 92 ILE B O 1
ATOM 2278 N N . ALA B 1 93 ? 2.484 -26.172 -2.412 1 93.69 93 ALA B N 1
ATOM 2279 C CA . ALA B 1 93 ? 3.424 -25.328 -3.137 1 93.69 93 ALA B CA 1
ATOM 2280 C C . ALA B 1 93 ? 4.211 -26.125 -4.168 1 93.69 93 ALA B C 1
ATOM 2282 O O . ALA B 1 93 ? 4.414 -25.672 -5.297 1 93.69 93 ALA B O 1
ATOM 2283 N N . ALA B 1 94 ? 4.652 -27.328 -3.811 1 93.88 94 ALA B N 1
ATOM 2284 C CA . ALA B 1 94 ? 5.387 -28.188 -4.727 1 93.88 94 ALA B CA 1
ATOM 2285 C C . ALA B 1 94 ? 4.535 -28.562 -5.934 1 93.88 94 ALA B C 1
ATOM 2287 O O . ALA B 1 94 ? 5.027 -28.609 -7.062 1 93.88 94 ALA B O 1
ATOM 2288 N N . GLU B 1 95 ? 3.287 -28.828 -5.672 1 92.62 95 GLU B N 1
ATOM 2289 C CA . GLU B 1 95 ? 2.371 -29.156 -6.762 1 92.62 95 GLU B CA 1
ATOM 2290 C C . GLU B 1 95 ? 2.189 -27.969 -7.699 1 92.62 95 GLU B C 1
ATOM 2292 O O . GLU B 1 95 ? 2.154 -28.125 -8.922 1 92.62 95 GLU B O 1
ATOM 2297 N N . LEU B 1 96 ? 2.084 -26.812 -7.117 1 93.44 96 LEU B N 1
ATOM 2298 C CA . LEU B 1 96 ? 1.938 -25.609 -7.934 1 93.44 96 LEU B CA 1
ATOM 2299 C C . LEU B 1 96 ? 3.18 -25.391 -8.789 1 93.44 96 LEU B C 1
ATOM 2301 O O . LEU B 1 96 ? 3.072 -24.969 -9.945 1 93.44 96 LEU B O 1
ATOM 2305 N N . ILE B 1 97 ? 4.328 -25.641 -8.266 1 94.88 97 ILE B N 1
ATOM 2306 C CA . ILE B 1 97 ? 5.578 -25.484 -9 1 94.88 97 ILE B CA 1
ATOM 2307 C C . ILE B 1 97 ? 5.617 -26.469 -10.164 1 94.88 97 ILE B C 1
ATOM 2309 O O . ILE B 1 97 ? 6.059 -26.125 -11.266 1 94.88 97 ILE B O 1
ATOM 2313 N N . ASP B 1 98 ? 5.09 -27.688 -9.93 1 93.31 98 ASP B N 1
ATOM 2314 C CA . ASP B 1 98 ? 5.016 -28.688 -10.992 1 93.31 98 ASP B CA 1
ATOM 2315 C C . ASP B 1 98 ? 4.133 -28.188 -12.141 1 93.31 98 ASP B C 1
ATOM 2317 O O . ASP B 1 98 ? 4.465 -28.391 -13.312 1 93.31 98 ASP B O 1
ATOM 2321 N N . ILE B 1 99 ? 3.037 -27.641 -11.82 1 91.94 99 ILE B N 1
ATOM 2322 C CA . ILE B 1 99 ? 2.139 -27.078 -12.828 1 91.94 99 ILE B CA 1
ATOM 2323 C C . ILE B 1 99 ? 2.828 -25.922 -13.547 1 91.94 99 ILE B C 1
ATOM 2325 O O . ILE B 1 99 ? 2.814 -25.859 -14.781 1 91.94 99 ILE B O 1
ATOM 2329 N N . ALA B 1 100 ? 3.453 -24.984 -12.781 1 92.5 100 ALA B N 1
ATOM 2330 C CA . ALA B 1 100 ? 4.098 -23.797 -13.312 1 92.5 100 ALA B CA 1
ATOM 2331 C C . ALA B 1 100 ? 5.195 -24.156 -14.312 1 92.5 100 ALA B C 1
ATOM 2333 O O . ALA B 1 100 ? 5.438 -23.422 -15.273 1 92.5 100 ALA B O 1
ATOM 2334 N N . ASP B 1 101 ? 5.875 -25.234 -14.078 1 92.56 101 ASP B N 1
ATOM 2335 C CA . ASP B 1 101 ? 6.965 -25.688 -14.938 1 92.56 101 ASP B CA 1
ATOM 2336 C C . ASP B 1 101 ? 6.465 -26 -16.344 1 92.56 101 ASP B C 1
ATOM 2338 O O . ASP B 1 101 ? 7.262 -26.094 -17.281 1 92.56 101 ASP B O 1
ATOM 2342 N N . ARG B 1 102 ? 5.184 -26.094 -16.5 1 90.69 102 ARG B N 1
ATOM 2343 C CA . ARG B 1 102 ? 4.609 -26.453 -17.781 1 90.69 102 ARG B CA 1
ATOM 2344 C C . ARG B 1 102 ? 4.195 -25.219 -18.562 1 90.69 102 ARG B C 1
ATOM 2346 O O . ARG B 1 102 ? 3.809 -25.312 -19.734 1 90.69 102 ARG B O 1
ATOM 2353 N N . PHE B 1 103 ? 4.227 -24.094 -17.891 1 90.56 103 PHE B N 1
ATOM 2354 C CA . PHE B 1 103 ? 3.809 -22.859 -18.562 1 90.56 103 PHE B CA 1
ATOM 2355 C C . PHE B 1 103 ? 4.84 -22.422 -19.594 1 90.56 103 PHE B C 1
ATOM 2357 O O . PHE B 1 103 ? 6.023 -22.734 -19.469 1 90.56 103 PHE B O 1
ATOM 2364 N N . ASP B 1 104 ? 4.406 -21.75 -20.703 1 91.06 104 ASP B N 1
ATOM 2365 C CA . ASP B 1 104 ? 5.277 -21.141 -21.703 1 91.06 104 ASP B CA 1
ATOM 2366 C C . ASP B 1 104 ? 5.996 -19.922 -21.125 1 91.06 104 ASP B C 1
ATOM 2368 O O . ASP B 1 104 ? 5.387 -18.875 -20.906 1 91.06 104 ASP B O 1
ATOM 2372 N N . ASN B 1 105 ? 7.293 -19.984 -21 1 90.94 105 ASN B N 1
ATOM 2373 C CA . ASN B 1 105 ? 8.086 -18.969 -20.328 1 90.94 105 ASN B CA 1
ATOM 2374 C C . ASN B 1 105 ? 8.086 -17.656 -21.125 1 90.94 105 ASN B C 1
ATOM 2376 O O . ASN B 1 105 ? 8.172 -16.578 -20.531 1 90.94 105 ASN B O 1
ATOM 2380 N N . LEU B 1 106 ? 8.031 -17.75 -22.438 1 89.88 106 LEU B N 1
ATOM 2381 C CA . LEU B 1 106 ? 8.023 -16.547 -23.25 1 89.88 106 LEU B CA 1
ATOM 2382 C C . LEU B 1 106 ? 6.754 -15.734 -23 1 89.88 106 LEU B C 1
ATOM 2384 O O . LEU B 1 106 ? 6.812 -14.508 -22.859 1 89.88 106 LEU B O 1
ATOM 2388 N N . VAL B 1 107 ? 5.695 -16.469 -22.938 1 90.38 107 VAL B N 1
ATOM 2389 C CA . VAL B 1 107 ? 4.41 -15.82 -22.703 1 90.38 107 VAL B CA 1
ATOM 2390 C C . VAL B 1 107 ? 4.359 -15.242 -21.297 1 90.38 107 VAL B C 1
ATOM 2392 O O . VAL B 1 107 ? 3.896 -14.117 -21.094 1 90.38 107 VAL B O 1
ATOM 2395 N N . LEU B 1 108 ? 4.828 -15.969 -20.281 1 91.25 108 LEU B N 1
ATOM 2396 C CA . LEU B 1 108 ? 4.852 -15.508 -18.891 1 91.25 108 LEU B CA 1
ATOM 2397 C C . LEU B 1 108 ? 5.707 -14.258 -18.75 1 91.25 108 LEU B C 1
ATOM 2399 O O . LEU B 1 108 ? 5.336 -13.32 -18.031 1 91.25 108 LEU B O 1
ATOM 2403 N N . THR B 1 109 ? 6.895 -14.219 -19.422 1 90.5 109 THR B N 1
ATOM 2404 C CA . THR B 1 109 ? 7.801 -13.078 -19.359 1 90.5 109 THR B CA 1
ATOM 2405 C C . THR B 1 109 ? 7.137 -11.82 -19.906 1 90.5 109 THR B C 1
ATOM 2407 O O . THR B 1 109 ? 7.227 -10.75 -19.297 1 90.5 109 THR B O 1
ATOM 2410 N N . ARG B 1 110 ? 6.387 -11.938 -20.969 1 89 110 ARG B N 1
ATOM 2411 C CA . ARG B 1 110 ? 5.691 -10.805 -21.562 1 89 110 ARG B CA 1
ATOM 2412 C C . ARG B 1 110 ? 4.582 -10.297 -20.656 1 89 110 ARG B C 1
ATOM 2414 O O . ARG B 1 110 ? 4.434 -9.086 -20.453 1 89 110 ARG B O 1
ATOM 2421 N N . SER B 1 111 ? 3.852 -11.297 -20.156 1 91.25 111 SER B N 1
ATOM 2422 C CA . SER B 1 111 ? 2.773 -10.922 -19.25 1 91.25 111 SER B CA 1
ATOM 2423 C C . SER B 1 111 ? 3.314 -10.242 -18 1 91.25 111 SER B C 1
ATOM 2425 O O . SER B 1 111 ? 2.746 -9.258 -17.516 1 91.25 111 SER B O 1
ATOM 2427 N N . ALA B 1 112 ? 4.414 -10.758 -17.422 1 91.62 112 ALA B N 1
ATOM 2428 C CA . ALA B 1 112 ? 5.047 -10.172 -16.234 1 91.62 112 ALA B CA 1
ATOM 2429 C C . ALA B 1 112 ? 5.531 -8.75 -16.531 1 91.62 112 ALA B C 1
ATOM 2431 O O . ALA B 1 112 ? 5.406 -7.859 -15.688 1 91.62 112 ALA B O 1
ATOM 2432 N N . GLU B 1 113 ? 6.055 -8.531 -17.719 1 88.25 113 GLU B N 1
ATOM 2433 C CA . GLU B 1 113 ? 6.512 -7.199 -18.125 1 88.25 113 GLU B CA 1
ATOM 2434 C C . GLU B 1 113 ? 5.352 -6.215 -18.203 1 88.25 113 GLU B C 1
ATOM 2436 O O . GLU B 1 113 ? 5.461 -5.078 -17.75 1 88.25 113 GLU B O 1
ATOM 2441 N N . ASN B 1 114 ? 4.336 -6.734 -18.828 1 87.38 114 ASN B N 1
ATOM 2442 C CA . ASN B 1 114 ? 3.143 -5.902 -18.922 1 87.38 114 ASN B CA 1
ATOM 2443 C C . ASN B 1 114 ? 2.605 -5.527 -17.547 1 87.38 114 ASN B C 1
ATOM 2445 O O . ASN B 1 114 ? 2.316 -4.355 -17.281 1 87.38 114 ASN B O 1
ATOM 2449 N N . LEU B 1 115 ? 2.496 -6.477 -16.703 1 89.31 115 LEU B N 1
ATOM 2450 C CA . LEU B 1 115 ? 2.01 -6.234 -15.344 1 89.31 115 LEU B C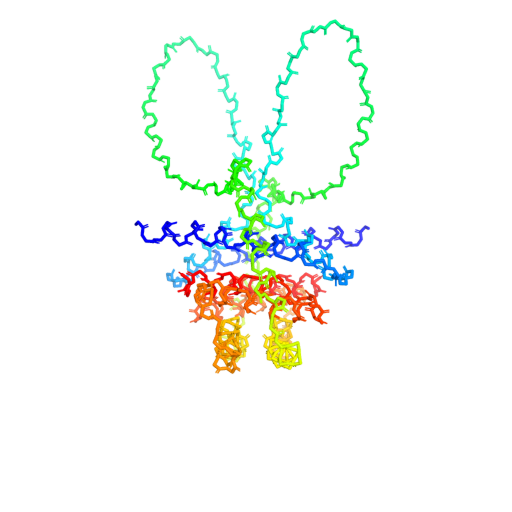A 1
ATOM 2451 C C . LEU B 1 115 ? 2.953 -5.309 -14.586 1 89.31 115 LEU B C 1
ATOM 2453 O O . LEU B 1 115 ? 2.508 -4.367 -13.922 1 89.31 115 LEU B O 1
ATOM 2457 N N . ASN B 1 116 ? 4.25 -5.574 -14.703 1 86.19 116 ASN B N 1
ATOM 2458 C CA . ASN B 1 116 ? 5.254 -4.742 -14.055 1 86.19 116 ASN B CA 1
ATOM 2459 C C . ASN B 1 116 ? 5.109 -3.275 -14.445 1 86.19 116 ASN B C 1
ATOM 2461 O O . ASN B 1 116 ? 5.141 -2.391 -13.594 1 86.19 116 ASN B O 1
ATOM 2465 N N . ARG B 1 117 ? 4.949 -3.07 -15.695 1 81.5 117 ARG B N 1
ATOM 2466 C CA . ARG B 1 117 ? 4.805 -1.713 -16.203 1 81.5 117 ARG B CA 1
ATOM 2467 C C . ARG B 1 117 ? 3.572 -1.034 -15.617 1 81.5 117 ARG B C 1
ATOM 2469 O O . ARG B 1 117 ? 3.633 0.127 -15.211 1 81.5 117 ARG B O 1
ATOM 2476 N N . ARG B 1 118 ? 2.514 -1.746 -15.562 1 79.31 118 ARG B N 1
ATOM 2477 C CA . ARG B 1 118 ? 1.269 -1.196 -15.039 1 79.31 118 ARG B CA 1
ATOM 2478 C C . ARG B 1 118 ? 1.381 -0.916 -13.547 1 79.31 118 ARG B C 1
ATOM 2480 O O . ARG B 1 118 ? 0.912 0.119 -13.07 1 79.31 118 ARG B O 1
ATOM 2487 N N . LEU B 1 119 ? 2.012 -1.848 -12.844 1 80 119 LEU B N 1
ATOM 2488 C CA . LEU B 1 119 ? 2.16 -1.673 -11.406 1 80 119 LEU B CA 1
ATOM 2489 C C . LEU B 1 119 ? 3.119 -0.528 -11.094 1 80 119 LEU B C 1
ATOM 2491 O O . LEU B 1 119 ? 2.891 0.238 -10.156 1 80 119 LEU B O 1
ATOM 2495 N N . GLN B 1 120 ? 4.184 -0.514 -11.805 1 73.06 120 GLN B N 1
ATOM 2496 C CA . GLN B 1 120 ? 5.16 0.549 -11.594 1 73.06 120 GLN B CA 1
ATOM 2497 C C . GLN B 1 120 ? 4.551 1.92 -11.875 1 73.06 120 GLN B C 1
ATOM 2499 O O . GLN B 1 120 ? 4.891 2.902 -11.211 1 73.06 120 GLN B O 1
ATOM 2504 N N . SER B 1 121 ? 3.836 1.891 -12.922 1 69.44 121 SER B N 1
ATOM 2505 C CA . SER B 1 121 ? 3.191 3.156 -13.258 1 69.44 121 SER B CA 1
ATOM 2506 C C . SER B 1 121 ? 2.197 3.576 -12.18 1 69.44 121 SER B C 1
ATOM 2508 O O . SER B 1 121 ? 1.958 4.77 -11.984 1 69.44 121 SER B O 1
ATOM 2510 N N . HIS B 1 122 ? 1.553 2.6 -11.562 1 59.28 122 HIS B N 1
ATOM 2511 C CA . HIS B 1 122 ? 0.55 2.844 -10.531 1 59.28 122 HIS B CA 1
ATOM 2512 C C . HIS B 1 122 ? 1.159 2.75 -9.133 1 59.28 122 HIS B C 1
ATOM 2514 O O . HIS B 1 122 ? 0.494 3.051 -8.141 1 59.28 122 HIS B O 1
ATOM 2520 N N . GLY B 1 123 ? 2.336 2.252 -9.055 1 54.28 123 GLY B N 1
ATOM 2521 C CA . GLY B 1 123 ? 2.975 1.954 -7.785 1 54.28 123 GLY B CA 1
ATOM 2522 C C . GLY B 1 123 ? 3.129 3.174 -6.895 1 54.28 123 GLY B C 1
ATOM 2523 O O . GLY B 1 123 ? 2.961 4.305 -7.352 1 54.28 123 GLY B O 1
ATOM 2524 N N . GLY B 1 124 ? 2.99 2.941 -5.535 1 53.41 124 GLY B N 1
ATOM 2525 C CA . GLY B 1 124 ? 2.967 3.711 -4.301 1 53.41 124 GLY B CA 1
ATOM 2526 C C . GLY B 1 124 ? 3.963 4.855 -4.293 1 53.41 124 GLY B C 1
ATOM 2527 O O . GLY B 1 124 ? 3.717 5.895 -3.674 1 53.41 124 GLY B O 1
ATOM 2528 N N . LYS B 1 125 ? 5.137 4.625 -4.992 1 55.38 125 LYS B N 1
ATOM 2529 C CA . LYS B 1 125 ? 6.102 5.715 -4.859 1 55.38 125 LYS B CA 1
ATOM 2530 C C . LYS B 1 125 ? 5.523 7.027 -5.387 1 55.38 125 LYS B C 1
ATOM 2532 O O . LYS B 1 125 ? 5.898 8.109 -4.926 1 55.38 125 LYS B O 1
ATOM 2537 N N . GLU B 1 126 ? 4.32 6.859 -5.922 1 72.5 126 GLU B N 1
ATOM 2538 C CA . GLU B 1 126 ? 3.803 8.055 -6.578 1 72.5 126 GLU B CA 1
ATOM 2539 C C . GLU B 1 126 ? 2.955 8.891 -5.621 1 72.5 126 GLU B C 1
ATOM 2541 O O . GLU B 1 126 ? 2.887 10.109 -5.746 1 72.5 126 GLU B O 1
ATOM 2546 N N . TRP B 1 127 ? 2.596 8.211 -4.496 1 80.19 127 TRP B N 1
ATOM 2547 C CA . TRP B 1 127 ? 1.762 8.977 -3.572 1 80.19 127 TRP B CA 1
ATOM 2548 C C . TRP B 1 127 ? 2.574 10.062 -2.881 1 80.19 127 TRP B C 1
ATOM 2550 O O . TRP B 1 127 ? 2.096 11.188 -2.705 1 80.19 127 TRP B O 1
ATOM 2560 N N . GLY B 1 128 ? 3.791 9.664 -2.535 1 85.25 128 GLY B N 1
ATOM 2561 C CA . GLY B 1 128 ? 4.668 10.648 -1.918 1 85.25 128 GLY B CA 1
ATOM 2562 C C . GLY B 1 128 ? 4.941 11.852 -2.809 1 85.25 128 GLY B C 1
ATOM 2563 O O . GLY B 1 128 ? 4.98 12.984 -2.336 1 85.25 128 GLY B O 1
ATOM 2564 N N . ALA B 1 129 ? 5.09 11.5 -4.047 1 85.38 129 ALA B N 1
ATOM 2565 C CA . ALA B 1 129 ? 5.352 12.57 -5.004 1 85.38 129 ALA B CA 1
ATOM 2566 C C . ALA B 1 129 ? 4.129 13.469 -5.168 1 85.38 129 ALA B C 1
ATOM 2568 O O . ALA B 1 129 ? 4.25 14.695 -5.211 1 85.38 129 ALA B O 1
ATOM 2569 N N . TYR B 1 130 ? 2.943 12.812 -5.234 1 86.44 130 TYR B N 1
ATOM 2570 C CA . TYR B 1 130 ? 1.711 13.578 -5.363 1 86.44 130 TYR B CA 1
ATOM 2571 C C . TYR B 1 130 ? 1.474 14.445 -4.129 1 86.44 130 TYR B C 1
ATOM 2573 O O . TYR B 1 130 ? 1.145 15.625 -4.246 1 86.44 130 TYR B O 1
ATOM 2581 N N . LEU B 1 131 ? 1.682 13.883 -2.973 1 92.12 131 LEU B N 1
ATOM 2582 C CA . LEU B 1 131 ? 1.513 14.625 -1.727 1 92.12 131 LEU B CA 1
ATOM 2583 C C . LEU B 1 131 ? 2.498 15.789 -1.647 1 92.12 131 LEU B C 1
ATOM 2585 O O . LEU B 1 131 ? 2.111 16.922 -1.33 1 92.12 131 LEU B O 1
ATOM 2589 N N . SER B 1 132 ? 3.715 15.461 -1.998 1 91.19 132 SER B N 1
ATOM 2590 C CA . SER B 1 132 ? 4.762 16.469 -1.967 1 91.19 132 SER B CA 1
ATOM 2591 C C . SER B 1 132 ? 4.426 17.641 -2.891 1 91.19 132 SER B C 1
ATOM 2593 O O . SER B 1 132 ? 4.551 18.812 -2.5 1 91.19 132 SER B O 1
ATOM 2595 N N . GLU B 1 133 ? 4.027 17.344 -4.023 1 90.06 133 GLU B N 1
ATOM 2596 C CA . GLU B 1 133 ? 3.689 18.375 -5 1 90.06 133 GLU B CA 1
ATOM 2597 C C . GLU B 1 133 ? 2.553 19.25 -4.496 1 90.06 133 GLU B C 1
ATOM 2599 O O . GLU B 1 133 ? 2.633 20.484 -4.582 1 90.06 133 GLU B O 1
ATOM 2604 N N . GLU B 1 134 ? 1.505 18.625 -3.998 1 91.94 134 GLU B N 1
ATOM 2605 C CA . GLU B 1 134 ? 0.342 19.375 -3.541 1 91.94 134 GLU B CA 1
ATOM 2606 C C . GLU B 1 134 ? 0.682 20.234 -2.324 1 91.94 134 GLU B C 1
ATOM 2608 O O . GLU B 1 134 ? 0.256 21.391 -2.23 1 91.94 134 GLU B O 1
ATOM 2613 N N . VAL B 1 135 ? 1.515 19.734 -1.375 1 93.38 135 VAL B N 1
ATOM 2614 C CA . VAL B 1 135 ? 1.893 20.469 -0.177 1 93.38 135 VAL B CA 1
ATOM 2615 C C . VAL B 1 135 ? 2.787 21.656 -0.56 1 93.38 135 VAL B C 1
ATOM 2617 O O . VAL B 1 135 ? 2.613 22.766 -0.051 1 93.38 135 VAL B O 1
ATOM 2620 N N . LYS B 1 136 ? 3.701 21.453 -1.438 1 90.31 136 LYS B N 1
ATOM 2621 C CA . LYS B 1 136 ? 4.594 22.531 -1.876 1 90.31 136 LYS B CA 1
ATOM 2622 C C . LYS B 1 136 ? 3.826 23.625 -2.605 1 90.31 136 LYS B C 1
ATOM 2624 O O . LYS B 1 136 ? 4.113 24.812 -2.434 1 90.31 136 LYS B O 1
ATOM 2629 N N . ARG B 1 137 ? 2.861 23.141 -3.365 1 88.69 137 ARG B N 1
ATOM 2630 C CA . ARG B 1 137 ? 2.01 24.109 -4.043 1 88.69 137 ARG B CA 1
ATOM 2631 C C . ARG B 1 137 ? 1.263 24.984 -3.035 1 88.69 137 ARG B C 1
ATOM 2633 O O . ARG B 1 137 ? 1.193 26.203 -3.191 1 88.69 137 ARG B O 1
ATOM 2640 N N . LEU B 1 138 ? 0.719 24.375 -2.002 1 90.31 138 LEU B N 1
ATOM 2641 C CA . LEU B 1 138 ? -0.018 25.078 -0.967 1 90.31 138 LEU B CA 1
ATOM 2642 C C . LEU B 1 138 ? 0.904 26.016 -0.192 1 90.31 138 LEU B C 1
ATOM 2644 O O . LEU B 1 138 ? 0.529 27.156 0.117 1 90.31 138 LEU B O 1
ATOM 2648 N N . LEU B 1 139 ? 2.092 25.5 0.064 1 90 139 LEU B N 1
ATOM 2649 C CA . LEU B 1 139 ? 3.057 26.281 0.829 1 90 139 LEU B CA 1
ATOM 2650 C C . LEU B 1 139 ? 3.447 27.562 0.077 1 90 139 LEU B C 1
ATOM 2652 O O . LEU B 1 139 ? 3.611 28.625 0.684 1 90 139 LEU B O 1
ATOM 2656 N N . HIS B 1 140 ? 3.582 27.453 -1.159 1 87 140 HIS B N 1
ATOM 2657 C CA . HIS B 1 140 ? 3.994 28.594 -1.983 1 87 140 HIS B CA 1
ATOM 2658 C C . HIS B 1 140 ? 2.885 29.625 -2.09 1 87 140 HIS B C 1
ATOM 2660 O O . HIS B 1 140 ? 3.158 30.812 -2.254 1 87 140 HIS B O 1
ATOM 2666 N N . GLY B 1 141 ? 1.609 29.125 -1.99 1 81.25 141 GLY B N 1
ATOM 2667 C CA . GLY B 1 141 ? 0.48 30.031 -2.133 1 81.25 141 GLY B CA 1
ATOM 2668 C C . GLY B 1 141 ? -0.002 30.594 -0.811 1 81.25 141 GLY B C 1
ATOM 2669 O O . GLY B 1 141 ? -0.912 31.422 -0.78 1 81.25 141 GLY B O 1
ATOM 2670 N N . MET B 1 142 ? 0.624 30.047 0.286 1 78.62 142 MET B N 1
ATOM 2671 C CA . MET B 1 142 ? 0.135 30.438 1.609 1 78.62 142 MET B CA 1
ATOM 2672 C C . MET B 1 142 ? 0.762 31.75 2.066 1 78.62 142 MET B C 1
ATOM 2674 O O . MET B 1 142 ? 1.889 32.062 1.683 1 78.62 142 MET B O 1
ATOM 2678 N N . PRO B 1 143 ? -0.057 32.562 2.758 1 77.44 143 PRO B N 1
ATOM 2679 C CA . PRO B 1 143 ? 0.552 33.719 3.387 1 77.44 143 PRO B CA 1
ATOM 2680 C C . PRO B 1 143 ? 1.757 33.375 4.254 1 77.44 143 PRO B C 1
ATOM 2682 O O . PRO B 1 143 ? 2.018 32.188 4.504 1 77.44 143 PRO B O 1
ATOM 2685 N N . ASP B 1 144 ? 2.488 34.406 4.582 1 77.25 144 ASP B N 1
ATOM 2686 C CA . ASP B 1 144 ? 3.666 34.188 5.422 1 77.25 144 ASP B CA 1
ATOM 2687 C C . ASP B 1 144 ? 3.268 33.844 6.855 1 77.25 144 ASP B C 1
ATOM 2689 O O . ASP B 1 144 ? 2.488 34.562 7.48 1 77.25 144 ASP B O 1
ATOM 2693 N N . PHE B 1 145 ? 3.541 32.594 7.258 1 78 145 PHE B N 1
ATOM 2694 C CA . PHE B 1 145 ? 3.309 32.094 8.617 1 78 145 PHE B CA 1
ATOM 2695 C C . PHE B 1 145 ? 4.562 32.25 9.469 1 78 145 PHE B C 1
ATOM 2697 O O . PHE B 1 145 ? 5.008 31.297 10.102 1 78 145 PHE B O 1
ATOM 2704 N N . HIS B 1 146 ? 5.078 33.5 9.516 1 81.31 146 HIS B N 1
ATOM 2705 C CA . HIS B 1 146 ? 6.359 33.75 10.156 1 81.31 146 HIS B CA 1
ATOM 2706 C C . HIS B 1 146 ? 6.289 33.5 11.664 1 81.31 146 HIS B C 1
ATOM 2708 O O . HIS B 1 146 ? 7.316 33.312 12.312 1 81.31 146 HIS B O 1
ATOM 2714 N N . GLN B 1 147 ? 5.105 33.469 12.266 1 84.81 147 GLN B N 1
ATOM 2715 C CA . GLN B 1 147 ? 4.93 33.281 13.695 1 84.81 147 GLN B CA 1
ATOM 2716 C C . GLN B 1 147 ? 5.141 31.828 14.086 1 84.81 147 GLN B C 1
ATOM 2718 O O . GLN B 1 147 ? 5.316 31.5 15.266 1 84.81 147 GLN B O 1
ATOM 2723 N N . TYR B 1 148 ? 5.191 30.984 12.977 1 87.12 148 TYR B N 1
ATOM 2724 C CA . TYR B 1 148 ? 5.328 29.562 13.242 1 87.12 148 TYR B CA 1
ATOM 2725 C C . TYR B 1 148 ? 6.57 29 12.562 1 87.12 148 TYR B C 1
ATOM 2727 O O . TYR B 1 148 ? 7.023 29.516 11.547 1 87.12 148 TYR B O 1
ATOM 2735 N N . SER B 1 149 ? 7.074 27.891 13.219 1 88.25 149 SER B N 1
ATOM 2736 C CA . SER B 1 149 ? 8.156 27.172 12.555 1 88.25 149 SER B CA 1
ATOM 2737 C C . SER B 1 149 ? 7.699 26.594 11.211 1 88.25 149 SER B C 1
ATOM 2739 O O . SER B 1 149 ? 6.566 26.125 11.086 1 88.25 149 SER B O 1
ATOM 2741 N N . GLN B 1 150 ? 8.594 26.703 10.289 1 85.69 150 GLN B N 1
ATOM 2742 C CA . GLN B 1 150 ? 8.266 26.219 8.953 1 85.69 150 GLN B CA 1
ATOM 2743 C C . GLN B 1 150 ? 7.941 24.719 8.977 1 85.69 150 GLN B C 1
ATOM 2745 O O . GLN B 1 150 ? 7.074 24.266 8.234 1 85.69 150 GLN B O 1
ATOM 2750 N N . ASP B 1 151 ? 8.641 24.031 9.836 1 89.81 151 ASP B N 1
ATOM 2751 C CA . ASP B 1 151 ? 8.398 22.594 9.953 1 89.81 151 ASP B CA 1
ATOM 2752 C C . ASP B 1 151 ? 6.984 22.312 10.445 1 89.81 151 ASP B C 1
ATOM 2754 O O . ASP B 1 151 ? 6.34 21.359 9.977 1 89.81 151 ASP B O 1
ATOM 2758 N N . PHE B 1 152 ? 6.539 23.172 11.391 1 92.25 152 PHE B N 1
ATOM 2759 C CA . PHE B 1 152 ? 5.195 22.984 11.93 1 92.25 152 PHE B CA 1
ATOM 2760 C C . PHE B 1 152 ? 4.141 23.359 10.898 1 92.25 152 PHE B C 1
ATOM 2762 O O . PHE B 1 152 ? 3.092 22.703 10.812 1 92.25 152 PHE B O 1
ATOM 2769 N N . VAL B 1 153 ? 4.418 24.359 10.156 1 92.19 153 VAL B N 1
ATOM 2770 C CA . VAL B 1 153 ? 3.475 24.766 9.117 1 92.19 153 VAL B CA 1
ATOM 2771 C C . VAL B 1 153 ? 3.35 23.641 8.078 1 92.19 153 VAL B C 1
ATOM 2773 O O . VAL B 1 153 ? 2.24 23.297 7.672 1 92.19 153 VAL B O 1
ATOM 2776 N N . LEU B 1 154 ? 4.539 23.094 7.664 1 93.75 154 LEU B N 1
ATOM 2777 C CA . LEU B 1 154 ? 4.562 21.984 6.711 1 93.75 154 LEU B CA 1
ATOM 2778 C C . LEU B 1 154 ? 3.771 20.797 7.234 1 93.75 154 LEU B C 1
ATOM 2780 O O . LEU B 1 154 ? 2.965 20.203 6.508 1 93.75 154 LEU B O 1
ATOM 2784 N N . MET B 1 155 ? 3.943 20.469 8.453 1 95 155 MET B N 1
ATOM 2785 C CA . MET B 1 155 ? 3.256 19.328 9.055 1 95 155 MET B CA 1
ATOM 2786 C C . MET B 1 155 ? 1.754 19.594 9.141 1 95 155 MET B C 1
ATOM 2788 O O . MET B 1 155 ? 0.951 18.734 8.781 1 95 155 MET B O 1
ATOM 2792 N N . ALA B 1 156 ? 1.406 20.781 9.578 1 94.69 156 ALA B N 1
ATOM 2793 C CA . ALA B 1 156 ? -0.006 21.125 9.695 1 94.69 156 ALA B CA 1
ATOM 2794 C C . ALA B 1 156 ? -0.696 21.078 8.336 1 94.69 156 ALA B C 1
ATOM 2796 O O . ALA B 1 156 ? -1.806 20.547 8.211 1 94.69 156 ALA B O 1
ATOM 2797 N N . LEU B 1 157 ? -0.014 21.625 7.316 1 93.94 157 LEU B N 1
ATOM 2798 C CA . LEU B 1 157 ? -0.56 21.625 5.965 1 93.94 157 LEU B CA 1
ATOM 2799 C C . LEU B 1 157 ? -0.73 20.203 5.453 1 93.94 157 LEU B C 1
ATOM 2801 O O . LEU B 1 157 ? -1.781 19.859 4.91 1 93.94 157 LEU B O 1
ATOM 2805 N N . THR B 1 158 ? 0.283 19.406 5.633 1 96.25 158 THR B N 1
ATOM 2806 C CA . THR B 1 158 ? 0.256 18.016 5.207 1 96.25 158 THR B CA 1
ATOM 2807 C C . THR B 1 158 ? -0.875 17.25 5.898 1 96.25 158 THR B C 1
ATOM 2809 O O . THR B 1 158 ? -1.664 16.562 5.242 1 96.25 158 THR B O 1
ATOM 2812 N N . PHE B 1 159 ? -0.997 17.375 7.18 1 96 159 PHE B N 1
ATOM 2813 C CA . PHE B 1 159 ? -1.981 16.641 7.965 1 96 159 PHE B CA 1
ATOM 2814 C C . PHE B 1 159 ? -3.396 17.078 7.609 1 96 159 PHE B C 1
ATOM 2816 O O . PHE B 1 159 ? -4.297 16.25 7.473 1 96 159 PHE B O 1
ATOM 2823 N N . THR B 1 160 ? -3.596 18.359 7.41 1 94.75 160 THR B N 1
ATOM 2824 C CA . THR B 1 160 ? -4.898 18.891 7.016 1 94.75 160 THR B CA 1
ATOM 2825 C C . THR B 1 160 ? -5.309 18.344 5.648 1 94.75 160 THR B C 1
ATOM 2827 O O . THR B 1 160 ? -6.453 17.938 5.457 1 94.75 160 THR B O 1
ATOM 2830 N N . LEU B 1 161 ? -4.328 18.406 4.766 1 94.94 161 LEU B N 1
ATOM 2831 C CA . LEU B 1 161 ? -4.598 17.922 3.418 1 94.94 161 LEU B CA 1
ATOM 2832 C C . LEU B 1 161 ? -4.984 16.453 3.439 1 94.94 161 LEU B C 1
ATOM 2834 O O . LEU B 1 161 ? -5.965 16.047 2.803 1 94.94 161 LEU B O 1
ATOM 2838 N N . VAL B 1 162 ? -4.262 15.664 4.102 1 94.88 162 VAL B N 1
ATOM 2839 C CA . VAL B 1 162 ? -4.516 14.227 4.203 1 94.88 162 VAL B CA 1
ATOM 2840 C C . VAL B 1 162 ? -5.887 13.984 4.828 1 94.88 162 VAL B C 1
ATOM 2842 O O . VAL B 1 162 ? -6.66 13.156 4.344 1 94.88 162 VAL B O 1
ATOM 2845 N N . LYS B 1 163 ? -6.152 14.711 5.883 1 93.44 163 LYS B N 1
ATOM 2846 C CA . LYS B 1 163 ? -7.453 14.562 6.523 1 93.44 163 LYS B CA 1
ATOM 2847 C C . LYS B 1 163 ? -8.586 14.852 5.543 1 93.44 163 LYS B C 1
ATOM 2849 O O . LYS B 1 163 ? -9.562 14.094 5.473 1 93.44 163 LYS B O 1
ATOM 2854 N N . LYS B 1 164 ? -8.477 15.914 4.805 1 90.5 164 LYS B N 1
ATOM 2855 C CA . LYS B 1 164 ? -9.516 16.297 3.855 1 90.5 164 LYS B CA 1
ATOM 2856 C C . LYS B 1 164 ? -9.688 15.242 2.768 1 90.5 164 LYS B C 1
ATOM 2858 O O . LYS B 1 164 ? -10.812 14.93 2.365 1 90.5 164 LYS B O 1
ATOM 2863 N N . VAL B 1 165 ? -8.625 14.711 2.324 1 90.81 165 VAL B N 1
ATOM 2864 C CA . VAL B 1 165 ? -8.688 13.648 1.33 1 90.81 165 VAL B CA 1
ATOM 2865 C C . VAL B 1 165 ? -9.43 12.445 1.908 1 90.81 165 VAL B C 1
ATOM 2867 O O . VAL B 1 165 ? -10.336 11.898 1.271 1 90.81 165 VAL B O 1
ATOM 2870 N N . CYS B 1 166 ? -9.078 12.047 3.117 1 90.06 166 CYS B N 1
ATOM 2871 C CA . CYS B 1 166 ? -9.609 10.836 3.729 1 90.06 166 CYS B CA 1
ATOM 2872 C C . CYS B 1 166 ? -11.07 11.023 4.129 1 90.06 166 CYS B C 1
ATOM 2874 O O . CYS B 1 166 ? -11.82 10.047 4.246 1 90.06 166 CYS B O 1
ATOM 2876 N N . GLU B 1 167 ? -11.43 12.227 4.309 1 89.25 167 GLU B N 1
ATOM 2877 C CA . GLU B 1 167 ? -12.844 12.492 4.562 1 89.25 167 GLU B CA 1
ATOM 2878 C C . GLU B 1 167 ? -13.688 12.18 3.332 1 89.25 167 GLU B C 1
ATOM 2880 O O . GLU B 1 167 ? -14.828 11.727 3.457 1 89.25 167 GLU B O 1
ATOM 2885 N N . HIS B 1 168 ? -13.109 12.367 2.248 1 84 168 HIS B N 1
ATOM 2886 C CA . HIS B 1 168 ? -13.805 12.094 0.998 1 84 168 HIS B CA 1
ATOM 2887 C C . HIS B 1 168 ? -13.641 10.641 0.576 1 84 168 HIS B C 1
ATOM 2889 O O . HIS B 1 168 ? -14.578 10.023 0.077 1 84 168 HIS B O 1
ATOM 2895 N N . THR B 1 169 ? -12.516 10.188 0.755 1 85.5 169 THR B N 1
ATOM 2896 C CA . THR B 1 169 ? -12.203 8.812 0.384 1 85.5 169 THR B CA 1
ATOM 2897 C C . THR B 1 169 ? -11.477 8.094 1.521 1 85.5 169 THR B C 1
ATOM 2899 O O . THR B 1 169 ? -10.266 7.867 1.449 1 85.5 169 THR B O 1
ATOM 2902 N N . PRO B 1 170 ? -12.227 7.582 2.504 1 84.25 170 PRO B N 1
ATOM 2903 C CA . PRO B 1 170 ? -11.648 6.988 3.715 1 84.25 170 PRO B CA 1
ATOM 2904 C C . PRO B 1 170 ? -10.766 5.777 3.418 1 84.25 170 PRO B C 1
ATOM 2906 O O . PRO B 1 170 ? -9.82 5.508 4.156 1 84.25 170 PRO B O 1
ATOM 2909 N N . SER B 1 171 ? -11.031 5.121 2.252 1 77 171 SER B N 1
ATOM 2910 C CA . SER B 1 171 ? -10.305 3.898 1.921 1 77 171 SER B CA 1
ATOM 2911 C C . SER B 1 171 ? -8.844 4.191 1.602 1 77 171 SER B C 1
ATOM 2913 O O . SER B 1 171 ? -8.016 3.277 1.567 1 77 171 SER B O 1
ATOM 2915 N N . LEU B 1 172 ? -8.477 5.5 1.485 1 81.69 172 LEU B N 1
ATOM 2916 C CA . LEU B 1 172 ? -7.098 5.875 1.174 1 81.69 172 LEU B CA 1
ATOM 2917 C C . LEU B 1 172 ? -6.285 6.074 2.449 1 81.69 172 LEU B C 1
ATOM 2919 O O . LEU B 1 172 ? -5.062 6.219 2.395 1 81.69 172 LEU B O 1
ATOM 2923 N N . LEU B 1 173 ? -6.918 6.02 3.633 1 86.88 173 LEU B N 1
ATOM 2924 C CA . LEU B 1 173 ? -6.305 6.445 4.887 1 86.88 173 LEU B CA 1
ATOM 2925 C C . LEU B 1 173 ? -5.066 5.609 5.199 1 86.88 173 LEU B C 1
ATOM 2927 O O . LEU B 1 173 ? -4.008 6.152 5.516 1 86.88 173 LEU B O 1
ATOM 2931 N N . GLN B 1 174 ? -5.164 4.312 5.047 1 79.25 174 GLN B N 1
ATOM 2932 C CA . GLN B 1 174 ? -4.082 3.428 5.469 1 79.25 174 GLN B CA 1
ATOM 2933 C C . GLN B 1 174 ? -2.791 3.74 4.719 1 79.25 174 GLN B C 1
ATOM 2935 O O . GLN B 1 174 ? -1.735 3.91 5.336 1 79.25 174 GLN B O 1
ATOM 2940 N N . ARG B 1 175 ? -2.934 3.842 3.523 1 78.44 175 ARG B N 1
ATOM 2941 C CA . ARG B 1 175 ? -1.753 4.094 2.705 1 78.44 175 ARG B CA 1
ATOM 2942 C C . ARG B 1 175 ? -1.317 5.551 2.807 1 78.44 175 ARG B C 1
ATOM 2944 O O . ARG B 1 175 ? -0.123 5.844 2.906 1 78.44 175 ARG B O 1
ATOM 2951 N N . LEU B 1 176 ? -2.252 6.453 2.809 1 87.69 176 LEU B N 1
ATOM 2952 C CA . LEU B 1 176 ? -1.935 7.875 2.82 1 87.69 176 LEU B CA 1
ATOM 2953 C C . LEU B 1 176 ? -1.324 8.289 4.156 1 87.69 176 LEU B C 1
ATOM 2955 O O . LEU B 1 176 ? -0.475 9.18 4.207 1 87.69 176 LEU B O 1
ATOM 2959 N N . PHE B 1 177 ? -1.711 7.57 5.211 1 90.56 177 PHE B N 1
ATOM 2960 C CA . PHE B 1 177 ? -1.146 7.824 6.531 1 90.56 177 PHE B CA 1
ATOM 2961 C C . PHE B 1 177 ? 0.36 7.594 6.531 1 90.56 177 PHE B C 1
ATOM 2963 O O . PHE B 1 177 ? 1.128 8.469 6.926 1 90.56 177 PHE B O 1
ATOM 2970 N N . SER B 1 178 ? 0.768 6.434 5.988 1 85.62 178 SER B N 1
ATOM 2971 C CA . SER B 1 178 ? 2.191 6.113 5.945 1 85.62 178 SER B CA 1
ATOM 2972 C C . SER B 1 178 ? 2.945 7.074 5.031 1 85.62 178 SER B C 1
ATOM 2974 O O . SER B 1 178 ? 4.062 7.492 5.352 1 85.62 178 SER B O 1
ATOM 2976 N N . THR B 1 179 ? 2.344 7.445 3.979 1 87.44 179 THR B N 1
ATOM 2977 C CA . THR B 1 179 ? 2.951 8.367 3.023 1 87.44 179 THR B CA 1
ATOM 2978 C C . THR B 1 179 ? 3.189 9.727 3.662 1 87.44 179 THR B C 1
ATOM 2980 O O . THR B 1 179 ? 4.262 10.312 3.508 1 87.44 179 THR B O 1
ATOM 2983 N N . ALA B 1 180 ? 2.191 10.203 4.402 1 93.06 180 ALA B N 1
ATOM 2984 C CA . ALA B 1 180 ? 2.291 11.5 5.062 1 93.06 180 ALA B CA 1
ATOM 2985 C C . ALA B 1 180 ? 3.375 11.492 6.141 1 93.06 180 ALA B C 1
ATOM 2987 O O . ALA B 1 180 ? 4.172 12.422 6.238 1 93.06 180 ALA B O 1
ATOM 2988 N N . VAL B 1 181 ? 3.41 10.391 6.902 1 91.81 181 VAL B N 1
ATOM 2989 C CA . VAL B 1 181 ? 4.398 10.258 7.969 1 91.81 181 VAL B CA 1
ATOM 2990 C C . VAL B 1 181 ? 5.801 10.219 7.367 1 91.81 181 VAL B C 1
ATOM 2992 O O . VAL B 1 181 ? 6.711 10.898 7.855 1 91.81 181 VAL B O 1
ATOM 2995 N N . ASP B 1 182 ? 5.934 9.508 6.32 1 86.19 182 ASP B N 1
ATOM 2996 C CA . ASP B 1 182 ? 7.227 9.445 5.641 1 86.19 182 ASP B CA 1
ATOM 2997 C C . ASP B 1 182 ? 7.633 10.82 5.117 1 86.19 182 ASP B C 1
ATOM 2999 O O . ASP B 1 182 ? 8.789 11.227 5.254 1 86.19 182 ASP B O 1
ATOM 3003 N N . PHE B 1 183 ? 6.703 11.453 4.555 1 91.5 183 PHE B N 1
ATOM 3004 C CA . PHE B 1 183 ? 6.953 12.758 3.955 1 91.5 183 PHE B CA 1
ATOM 3005 C C . PHE B 1 183 ? 7.426 13.758 5.008 1 91.5 183 PHE B C 1
ATOM 3007 O O . PHE B 1 183 ? 8.469 14.398 4.848 1 91.5 183 PHE B O 1
ATOM 3014 N N . VAL B 1 184 ? 6.738 13.812 6.125 1 93.44 184 VAL B N 1
ATOM 3015 C CA . VAL B 1 184 ? 7.074 14.805 7.137 1 93.44 184 VAL B CA 1
ATOM 3016 C C . VAL B 1 184 ? 8.367 14.406 7.848 1 93.44 184 VAL B C 1
ATOM 3018 O O . VAL B 1 184 ? 9.133 15.273 8.289 1 93.44 184 VAL B O 1
ATOM 3021 N N . THR B 1 185 ? 8.594 13.125 7.977 1 90.12 185 THR B N 1
ATOM 3022 C CA . THR B 1 185 ? 9.812 12.648 8.625 1 90.12 185 THR B CA 1
ATOM 3023 C C . THR B 1 185 ? 11.047 12.992 7.797 1 90.12 185 THR B C 1
ATOM 3025 O O . THR B 1 185 ? 12.094 13.328 8.344 1 90.12 185 THR B O 1
ATOM 3028 N N . THR B 1 186 ? 10.828 12.984 6.512 1 88.19 186 THR B N 1
ATOM 3029 C CA . THR B 1 186 ? 11.945 13.25 5.617 1 88.19 186 THR B CA 1
ATOM 3030 C C . THR B 1 186 ? 12.18 14.75 5.461 1 88.19 186 THR B C 1
ATOM 3032 O O . THR B 1 186 ? 13.289 15.18 5.156 1 88.19 186 THR B O 1
ATOM 3035 N N . HIS B 1 187 ? 11.164 15.555 5.691 1 82.5 187 HIS B N 1
ATOM 3036 C CA . HIS B 1 187 ? 11.258 16.984 5.406 1 82.5 187 HIS B CA 1
ATOM 3037 C C . HIS B 1 187 ? 11.297 17.797 6.695 1 82.5 187 HIS B C 1
ATOM 3039 O O . HIS B 1 187 ? 11.5 19.016 6.66 1 82.5 187 HIS B O 1
ATOM 3045 N N . SER B 1 188 ? 11.039 17.078 7.789 1 72.88 188 SER B N 1
ATOM 3046 C CA . SER B 1 188 ? 11.148 17.812 9.055 1 72.88 188 SER B CA 1
ATOM 3047 C C . SER B 1 188 ? 12.469 17.516 9.75 1 72.88 188 SER B C 1
ATOM 3049 O O . SER B 1 188 ? 13.055 16.453 9.555 1 72.88 188 SER B O 1
#

Organism: Chanos chanos (NCBI:txid29144)

InterPro domains:
  IPR010479 BH3-interacting domain death agonist [PF06393] (13-185)
  IPR010479 BH3-interacting domain death agonist [PTHR35447] (7-186)
  IPR036834 Bcl-2-like superfamily [G3DSA:1.10.437.10] (1-188)
  IPR036834 Bcl-2-like superfamily [SSF56854] (10-187)

Secondary structure (DSSP, 8-state):
-HHHHHHHHHHHHHHHHHHHHHHH----HHHHHHHHHHHHHHS-S-TTT----------S----------------------HHHHHHHHHHHHHHHHHHTTS-HHHHHHHHHHHHHHHHHHSTHHHHHHHHHHHHHHHHHS---TTS-HHHHHHHHHHHHHHHHHHH-GGGHHHHHHHHHHHHHHH-/-HHHHHHHHHHHHHHHHHHHHHHH----HHHHHHHHHHHHHH--SHHHH----------S----------------------HHHHHHHHHHHHHHHHHHTTS-HHHHHHHHHHHHHHHHHHSTHHHHHHHHHHHHHHHHHS---TTS-HHHHHHHHHHHHHHHHHHH-GGGHHHHHHHHHHHHHHH-

pLDDT: mean 72.87, std 23.79, range [21.39, 96.25]

Foldseek 3Di:
DVVVLLVVLLLVLLVVLLVVDVVVDPFDPLLVVLSVVLVVVSDPVPPPPPPVPPPPPDDDDPPPPPPVCPVPCPVPCPVVVDVVVVVVVVVVVVVVVVVVVPDDVVVVVVVVVVVVVVCVVVPLVVLLVVLVVVLVVCVVVDPDPVVDDPLVVSLVSSSVVLSVVCSVVVVCNNSSSSSSSSNSSVVD/DVVVLLVVLLLVLLVVLLVVDVVVDPFDPLLVVLSVVLVVVNDPPVPVPPPVPPPPPDDDDDPPPPPVCPVPCPVPCPVPVDVVSVVVVVVVVVVVVVVVVPDDVVVVVVVVVVVVVVCVVVPLVVLLVVLVVVLVVCVVVDPDPVVDDPLVVSLVSSSVVLSVVCSVVVVCNNSSSSSSSSNSSVVD

Radius of gyration: 24.98 Å; Cα contacts (8 Å, |Δi|>4): 281; chains: 2; bounding box: 47×67×77 Å

Solvent-accessible surface area (backbone atoms only — not comparable to full-atom values): 21464 Å² total; per-residue (Å²): 117,70,65,60,50,50,52,54,46,32,52,52,44,45,50,25,51,52,41,34,56,64,69,67,50,92,64,49,70,64,33,48,53,44,48,50,53,48,50,59,69,66,51,66,88,53,80,67,65,74,62,72,71,81,74,72,78,78,80,71,81,74,72,76,68,80,69,75,65,79,62,73,71,71,70,67,75,64,75,64,44,50,80,61,43,52,49,48,37,47,48,51,19,52,50,29,51,58,56,45,71,69,54,61,63,70,60,47,52,53,48,18,50,52,46,40,52,52,42,62,72,33,36,68,76,47,50,45,52,49,51,48,51,51,46,53,52,50,59,72,72,44,76,87,59,79,94,46,57,66,57,52,52,52,44,21,52,47,53,51,36,52,50,54,28,22,65,76,40,33,89,46,38,70,62,50,50,54,39,50,28,51,49,45,48,71,73,87,119,69,65,61,51,49,52,53,45,33,50,51,44,45,50,25,52,52,42,34,56,63,70,70,50,93,64,49,69,63,33,50,51,46,48,50,52,50,49,57,70,67,48,72,80,59,76,68,63,70,60,72,70,80,73,69,78,78,81,77,81,74,78,73,69,79,69,76,65,79,62,74,74,70,72,66,72,63,77,63,43,51,80,61,42,51,50,48,36,48,47,53,19,52,51,29,49,60,56,44,70,69,54,62,62,70,59,48,52,52,49,17,49,54,46,40,51,54,41,62,72,34,36,68,76,48,51,47,52,49,52,48,52,51,47,52,53,48,58,72,72,44,76,88,60,80,94,45,57,66,59,51,51,52,44,22,51,47,52,51,35,51,49,53,28,22,65,75,41,32,88,47,38,71,62,48,48,54,39,50,31,51,50,45,48,72,72,87

Nearest PDB structures (foldseek):
  2v0o-assembly2_C  TM=1.980E-01  e=9.672E+00  Homo sapiens

Sequence (376 aa):
MEASGNAASRQKNSLILLSFFEQQGNQNDKLKDELRQLNNELKPFRDINDYDSDIQTDGHPCSTSNRLYTGELEHHIEFRGNDHENEQVRQIAAELIDIADRFDNLVLTRSAENLNRRLQSHGGKEWGAYLSEEVKRLLHGMPDFHQYSQDFVLMALTFTLVKKVCEHTPSLLQRLFSTAVDFVTTHSMEASGNAASRQKNSLILLSFFEQQGNQNDKLKDELRQLNNELKPFRDINDYDSDIQTDGHPCSTSNRLYTGELEHHIEFRGNDHENEQVRQIAAELIDIADRFDNLVLTRSAENLNRRLQSHGGKEWGAYLSEEVKRLLHGMPDFHQYSQDFVLMALTFTLVKKVCEHTPSLLQRLFSTAVDFVTTHS